Protein AF-0000000072779089 (afdb_homodimer)

Radius of gyration: 31.19 Å; Cα contacts (8 Å, |Δi|>4): 251; chains: 2; bounding box: 34×122×63 Å

Sequence (328 aa):
MSPEPLLPSALQLLLWHSALWMVQEATPLGPPSSLPQSFLLKCLEQVRKVQADGAVLQERLTGCLRQLHSGLFLYQGLLQALAGISPELAPTLDMLQLDITDFAINIWQQMEDVGMAPAVPPTQGTMPTFTSAFQRRAGGTLVASNLQSFLEVAYRALRHFTKPMSPEPLLPSALQLLLWHSALWMVQEATPLGPPSSLPQSFLLKCLEQVRKVQADGAVLQERLTGCLRQLHSGLFLYQGLLQALAGISPELAPTLDMLQLDITDFAINIWQQMEDVGMAPAVPPTQGTMPTFTSAFQRRAGGTLVASNLQSFLEVAYRALRHFTKP

InterPro domains:
  IPR009079 Four-helical cytokine-like, core [G3DSA:1.20.1250.10] (27-61)
  IPR009079 Four-helical cytokine-like, core [G3DSA:1.20.1250.10] (62-164)
  IPR009079 Four-helical cytokine-like, core [SSF47266] (35-161)
  IPR030474 Interleukin-6/GCSF/MGF [PR00433] (54-79)
  IPR030474 Interleukin-6/GCSF/MGF [PR00433] (143-159)
  IPR030474 Interleukin-6/GCSF/MGF [SM00126] (47-159)
  IPR040117 GCSF/MGF [PF16647] (61-159)
  IPR040117 GCSF/MGF [PTHR10511] (61-163)

Foldseek 3Di:
DPPPDPVVVVVVVVVVVVVVCVVPPDDDDPDPPDDPVVVVVVVVVVVVVVVVVVVVLVVLVLVLLVVLLLLLLQLLLQLVLLAPLDPVCNVVSVVVSVVSVVVSVVSQVVCVVVPNRDPDDDDHDDYDHQDDSVSSVVSVVVSVVVSVVSVVVSVVSVVVSVDD/DPPPPPVVVVVVVVVVVVVVCVVPPDDDDPDPPDPPVVVVVVVVVVVVVVVVVVVVLVVLVLVLLVVLLVLLLQLLLLLVLLAPLDPVCNVVSVVVSVVSVVVSVVSQVVCVVVPNRDPDDDDHDDYDHQDDSVSSVVSVVVSVVVSVVSVVVSVVSVVVSVDD

Nearest PDB structures (foldseek):
  1cd9-assembly1_C  TM=7.624E-01  e=8.447E-11  Homo sapiens
  1pgr-assembly2_G  TM=7.562E-01  e=9.478E-11  Homo sapiens
  2d9q-assembly1_A-2  TM=7.459E-01  e=2.672E-10  Homo sapiens
  5gw9-assembly1_A  TM=6.976E-01  e=2.383E-09  Homo sapiens
  6ls3-assembly1_G  TM=4.335E-01  e=8.501E-01  Thermotoga maritima

Solvent-accessible surface area (backbone atoms only — not comparable to full-atom values): 18470 Å² total; per-residue (Å²): 134,76,80,74,77,67,58,59,56,54,51,41,49,49,51,48,51,48,56,51,42,68,66,32,72,51,73,90,68,76,87,75,80,69,55,50,62,60,37,50,52,50,33,51,51,39,53,51,48,41,51,50,52,50,50,54,52,51,50,53,50,50,52,51,50,51,51,51,34,54,46,37,51,51,49,47,50,53,53,58,46,39,62,82,53,39,87,84,50,38,63,61,52,51,50,49,45,50,53,42,50,53,49,35,52,52,47,48,52,52,30,46,75,73,70,64,43,69,90,64,77,87,76,84,72,92,68,65,78,52,86,44,67,67,47,22,52,53,47,45,55,51,51,48,54,49,49,29,43,43,33,50,34,50,34,55,58,48,47,62,71,59,58,132,135,75,81,73,77,68,57,61,57,52,51,41,49,48,50,47,51,48,56,52,44,69,68,33,73,54,72,90,68,74,86,77,80,67,55,51,62,59,37,49,52,49,33,53,51,40,53,52,49,41,50,51,55,50,51,52,52,50,52,53,52,50,53,51,50,52,52,50,34,54,45,36,51,52,50,50,50,53,53,58,46,39,63,82,54,38,87,84,49,39,63,60,51,50,50,50,47,50,51,41,51,52,50,34,52,51,49,50,51,52,29,47,75,72,71,63,43,72,90,65,78,87,74,85,72,92,68,64,79,52,85,43,67,67,47,22,54,55,48,46,56,52,49,49,54,50,49,30,45,41,34,48,32,49,34,55,57,47,48,64,73,60,58,130

Secondary structure (DSSP, 8-state):
-----SHHHHHHHHHHHHHHHHHH-S-------S-HHHHHHHHHHHHHHHHHHHHHHHHHHHHHHHHHHHHHHHHHHHHHHTTTS-TTTHHHHHHHHHHHHHHHHHHHHHHHHTT---SSPPPP-PPPP--SHHHHHHHHHHHHHHHHHHHHHHHHHHHTTT--/-----SHHHHHHHHHHHHHHHHHT-S-------S-HHHHHHHHHHHHHHHHHHHHHHHHHHHHHHHHHHHHHHHHHHHHHHTTTS-TTTHHHHHHHHHHHHHHHHHHHHHHHHTT---SSPPPP-PPPP--SHHHHHHHHHHHHHHHHHHHHHHHHHHHTTT--

pLDDT: mean 78.39, std 15.59, range [36.66, 94.62]

Structure (mmCIF, N/CA/C/O backbone):
data_AF-0000000072779089-model_v1
#
loop_
_entity.id
_entity.type
_entity.pdbx_description
1 polymer 'Granulocyte colony-stimulating factor'
#
loop_
_atom_site.group_PDB
_atom_site.id
_atom_site.type_symbol
_atom_site.label_atom_id
_atom_site.label_alt_id
_atom_site.label_comp_id
_atom_site.label_asym_id
_atom_site.label_entity_id
_atom_site.label_seq_id
_atom_site.pdbx_PDB_ins_code
_atom_site.Cartn_x
_atom_site.Cartn_y
_atom_site.Cartn_z
_atom_site.occupancy
_atom_site.B_iso_or_equiv
_atom_site.auth_seq_id
_atom_site.auth_comp_id
_atom_site.auth_asym_id
_atom_site.auth_atom_id
_atom_site.pdbx_PDB_model_num
ATOM 1 N N . MET A 1 1 ? 2.059 63.156 16.078 1 36.66 1 MET A N 1
ATOM 2 C CA . MET A 1 1 ? 1.969 61.75 16.422 1 36.66 1 MET A CA 1
ATOM 3 C C . MET A 1 1 ? 1.106 61 15.422 1 36.66 1 MET A C 1
ATOM 5 O O . MET A 1 1 ? -0.119 61.125 15.43 1 36.66 1 MET A O 1
ATOM 9 N N . SER A 1 2 ? 1.481 60.906 14.188 1 40.81 2 SER A N 1
ATOM 10 C CA . SER A 1 2 ? 0.8 60.438 12.984 1 40.81 2 SER A CA 1
ATOM 11 C C . SER A 1 2 ? 0.425 58.969 13.109 1 40.81 2 SER A C 1
ATOM 13 O O . SER A 1 2 ? 1.233 58.156 13.555 1 40.81 2 SER A O 1
ATOM 15 N N . PRO A 1 3 ? -0.904 58.688 13.297 1 47 3 PRO A N 1
ATOM 16 C CA . PRO A 1 3 ? -1.399 57.312 13.523 1 47 3 PRO A CA 1
ATOM 17 C C . PRO A 1 3 ? -0.834 56.312 12.523 1 47 3 PRO A C 1
ATOM 19 O O . PRO A 1 3 ? -0.854 56.562 11.312 1 47 3 PRO A O 1
ATOM 22 N N . GLU A 1 4 ? 0.329 55.719 12.727 1 48.94 4 GLU A N 1
ATOM 23 C CA . GLU A 1 4 ? 0.889 54.656 11.898 1 48.94 4 GLU A CA 1
ATOM 24 C C . GLU A 1 4 ? -0.197 53.688 11.43 1 48.94 4 GLU A C 1
ATOM 26 O O . GLU A 1 4 ? -0.985 53.188 12.242 1 48.94 4 GLU A O 1
ATOM 31 N N . PRO A 1 5 ? -0.723 53.656 10.289 1 48.22 5 PRO A N 1
ATOM 32 C CA . PRO A 1 5 ? -1.891 52.969 9.719 1 48.22 5 PRO A CA 1
ATOM 33 C C . PRO A 1 5 ? -1.967 51.5 10.125 1 48.22 5 PRO A C 1
ATOM 35 O O . PRO A 1 5 ? -0.978 50.781 10.008 1 48.22 5 PRO A O 1
ATOM 38 N N . LEU A 1 6 ? -2.721 51 11.219 1 49.34 6 LEU A N 1
ATOM 39 C CA . LEU A 1 6 ? -3.312 49.75 11.711 1 49.34 6 LEU A CA 1
ATOM 40 C C . LEU A 1 6 ? -3.699 48.844 10.547 1 49.34 6 LEU A C 1
ATOM 42 O O . LEU A 1 6 ? -4.062 47.688 10.758 1 49.34 6 LEU A O 1
ATOM 46 N N . LEU A 1 7 ? -3.781 49.312 9.32 1 50.47 7 LEU A N 1
ATOM 47 C CA . LEU A 1 7 ? -4.312 48.562 8.172 1 50.47 7 LEU A CA 1
ATOM 48 C C . LEU A 1 7 ? -3.402 47.406 7.812 1 50.47 7 LEU A C 1
ATOM 50 O O . LEU A 1 7 ? -3.881 46.344 7.43 1 50.47 7 LEU A O 1
ATOM 54 N N . PRO A 1 8 ? -2.145 47.562 7.93 1 59.5 8 PRO A N 1
ATOM 55 C CA . PRO A 1 8 ? -1.288 46.5 7.414 1 59.5 8 PRO A CA 1
ATOM 56 C C . PRO A 1 8 ? -1.348 45.25 8.273 1 59.5 8 PRO A C 1
ATOM 58 O O . PRO A 1 8 ? -1.258 44.125 7.746 1 59.5 8 PRO A O 1
ATOM 61 N N . SER A 1 9 ? -1.554 45.562 9.594 1 60.31 9 SER A N 1
ATOM 62 C CA . SER A 1 9 ? -1.612 44.406 10.5 1 60.31 9 SER A CA 1
ATOM 63 C C . SER A 1 9 ? -2.891 43.625 10.281 1 60.31 9 SER A C 1
ATOM 65 O O . SER A 1 9 ? -2.863 42.375 10.305 1 60.31 9 SER A O 1
ATOM 67 N N . ALA A 1 10 ? -3.928 44.406 10.109 1 61.16 10 ALA A N 1
ATOM 68 C CA . ALA A 1 10 ? -5.207 43.75 9.906 1 61.16 10 ALA A CA 1
ATOM 69 C C . ALA A 1 10 ? -5.211 42.938 8.609 1 61.16 10 ALA A C 1
ATOM 71 O O . ALA A 1 10 ? -5.719 41.812 8.555 1 61.16 10 ALA A O 1
ATOM 72 N N . LEU A 1 11 ? -4.648 43.531 7.57 1 60.56 11 LEU A N 1
ATOM 73 C CA . LEU A 1 11 ? -4.582 42.875 6.277 1 60.56 11 LEU A CA 1
ATOM 74 C C . LEU A 1 11 ? -3.727 41.594 6.355 1 60.56 11 LEU A C 1
ATOM 76 O O . LEU A 1 11 ? -4.07 40.594 5.766 1 60.56 11 LEU A O 1
ATOM 80 N N . GLN A 1 12 ? -2.643 41.781 7.012 1 59.78 12 GLN A N 1
ATOM 81 C CA . GLN A 1 12 ? -1.775 40.625 7.199 1 59.78 12 GLN A CA 1
ATOM 82 C C . GLN A 1 12 ? -2.502 39.5 7.941 1 59.78 12 GLN A C 1
ATOM 84 O O . GLN A 1 12 ? -2.387 38.344 7.574 1 59.78 12 GLN A O 1
ATOM 89 N N . LEU A 1 13 ? -3.229 39.969 8.945 1 61.88 13 LEU A N 1
ATOM 90 C CA . LEU A 1 13 ? -4.016 39 9.695 1 61.88 13 LEU A CA 1
ATOM 91 C C . LEU A 1 13 ? -5.059 38.344 8.805 1 61.88 13 LEU A C 1
ATOM 93 O O . LEU A 1 13 ? -5.305 37.125 8.906 1 61.88 13 LEU A O 1
ATOM 97 N N . LEU A 1 14 ? -5.621 39.156 7.965 1 61.16 14 LEU A N 1
ATOM 98 C CA . LEU A 1 14 ? -6.617 38.625 7.035 1 61.16 14 LEU A CA 1
ATOM 99 C C . LEU A 1 14 ? -5.988 37.625 6.074 1 61.16 14 LEU A C 1
ATOM 101 O O . LEU A 1 14 ? -6.578 36.594 5.789 1 61.16 14 LEU A O 1
ATOM 105 N N . LEU A 1 15 ? -4.883 37.938 5.605 1 60.84 15 LEU A N 1
ATOM 106 C CA . LEU A 1 15 ? -4.195 37.031 4.68 1 60.84 15 LEU A CA 1
ATOM 107 C C . LEU A 1 15 ? -3.822 35.719 5.363 1 60.84 15 LEU A C 1
ATOM 109 O O . LEU A 1 15 ? -3.926 34.656 4.762 1 60.84 15 LEU A O 1
ATOM 113 N N . TRP A 1 16 ? -3.486 35.906 6.547 1 61.28 16 TRP A N 1
ATOM 114 C CA . TRP A 1 16 ? -3.141 34.75 7.324 1 61.28 16 TRP A CA 1
ATOM 115 C C . TRP A 1 16 ? -4.371 33.875 7.586 1 61.28 16 TRP A C 1
ATOM 117 O O . TRP A 1 16 ? -4.312 32.656 7.484 1 61.28 16 TRP A O 1
ATOM 127 N N . HIS A 1 17 ? -5.426 34.562 7.883 1 60.59 17 HIS A N 1
ATOM 128 C CA . HIS A 1 17 ? -6.672 33.812 8.031 1 60.59 17 HIS A CA 1
ATOM 129 C C . HIS A 1 17 ? -7.016 33.031 6.758 1 60.59 17 HIS A C 1
ATOM 131 O O . HIS A 1 17 ? -7.469 31.891 6.82 1 60.59 17 HIS A O 1
ATOM 137 N N . SER A 1 18 ? -6.797 33.594 5.734 1 59.38 18 SER A N 1
ATOM 138 C CA . SER A 1 18 ? -7.062 32.969 4.453 1 59.38 18 SER A CA 1
ATOM 139 C C . SER A 1 18 ? -6.137 31.766 4.234 1 59.38 18 SER A C 1
ATOM 141 O O . SER A 1 18 ? -6.559 30.734 3.715 1 59.38 18 SER A O 1
ATOM 143 N N . ALA A 1 19 ? -4.906 32.062 4.438 1 59.81 19 ALA A N 1
ATOM 144 C CA . ALA A 1 19 ? -3.957 30.953 4.309 1 59.81 19 ALA A CA 1
ATOM 145 C C . ALA A 1 19 ? -4.348 29.781 5.211 1 59.81 19 ALA A C 1
ATOM 147 O O . ALA A 1 19 ? -4.277 28.625 4.797 1 59.81 19 ALA A O 1
ATOM 148 N N . LEU A 1 20 ? -4.836 30.094 6.406 1 61.69 20 LEU A N 1
ATOM 149 C CA . LEU A 1 20 ? -5.32 29.094 7.348 1 61.69 20 LEU A CA 1
ATOM 150 C C . LEU A 1 20 ? -6.559 28.375 6.801 1 61.69 20 LEU A C 1
ATOM 152 O O . LEU A 1 20 ? -6.746 27.188 7.027 1 61.69 20 LEU A O 1
ATOM 156 N N . TRP A 1 21 ? -7.359 29.172 6.102 1 57.78 21 TRP A N 1
ATOM 157 C CA . TRP A 1 21 ? -8.539 28.578 5.488 1 57.78 21 TRP A CA 1
ATOM 158 C C . TRP A 1 21 ? -8.156 27.578 4.402 1 57.78 21 TRP A C 1
ATOM 160 O O . TRP A 1 21 ? -8.805 26.547 4.242 1 57.78 21 TRP A O 1
ATOM 170 N N . MET A 1 22 ? -7.211 27.953 3.674 1 50.91 22 MET A N 1
ATOM 171 C CA . MET A 1 22 ? -6.809 27.047 2.598 1 50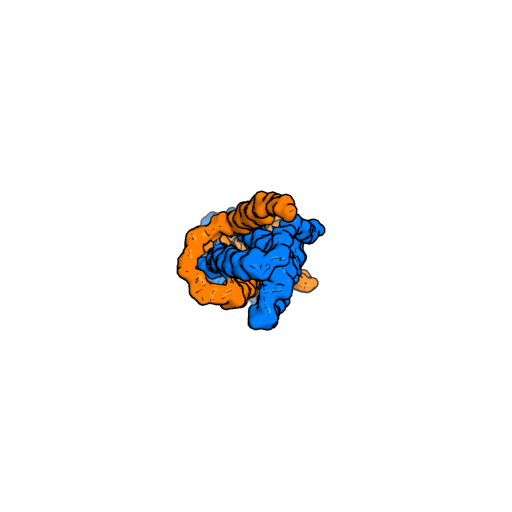.91 22 MET A CA 1
ATOM 172 C C . MET A 1 22 ? -6.379 25.688 3.152 1 50.91 22 MET A C 1
ATOM 174 O O . MET A 1 22 ? -6.609 24.656 2.525 1 50.91 22 MET A O 1
ATOM 178 N N . VAL A 1 23 ? -5.773 25.734 4.234 1 53.91 23 VAL A N 1
ATOM 179 C CA . VAL A 1 23 ? -5.363 24.469 4.828 1 53.91 23 VAL A CA 1
ATOM 180 C C . VAL A 1 23 ? -6.57 23.781 5.457 1 53.91 23 VAL A C 1
ATOM 182 O O . VAL A 1 23 ? -6.664 22.547 5.449 1 53.91 23 VAL A O 1
ATOM 185 N N . GLN A 1 24 ? -7.535 24.578 5.949 1 48.69 24 GLN A N 1
ATOM 186 C CA . GLN A 1 24 ? -8.672 24.047 6.703 1 48.69 24 GLN A CA 1
ATOM 187 C C . GLN A 1 24 ? -9.75 23.516 5.773 1 48.69 24 GLN A C 1
ATOM 189 O O . GLN A 1 24 ? -10.859 23.203 6.215 1 48.69 24 GLN A O 1
ATOM 194 N N . GLU A 1 25 ? -9.703 23.594 4.535 1 43.94 25 GLU A N 1
ATOM 195 C CA . GLU A 1 25 ? -10.953 23.156 3.93 1 43.94 25 GLU A CA 1
ATOM 196 C C . GLU A 1 25 ? -11.477 21.891 4.598 1 43.94 25 GLU A C 1
ATOM 198 O O . GLU A 1 25 ? -12.336 21.188 4.043 1 43.94 25 GLU A O 1
ATOM 203 N N . ALA A 1 26 ? -10.812 21.297 5.473 1 43.5 26 ALA A N 1
ATOM 204 C CA . ALA A 1 26 ? -11.492 20.109 6 1 43.5 26 ALA A CA 1
ATOM 205 C C . ALA A 1 26 ? -12.727 20.516 6.809 1 43.5 26 ALA A C 1
ATOM 207 O O . ALA A 1 26 ? -12.844 21.656 7.25 1 43.5 26 ALA A O 1
ATOM 208 N N . THR A 1 27 ? -13.891 19.594 6.98 1 42.06 27 THR A N 1
ATOM 209 C CA . THR A 1 27 ? -15.227 19.688 7.559 1 42.06 27 THR A CA 1
ATOM 210 C C . THR A 1 27 ? -15.18 20.359 8.922 1 42.06 27 THR A C 1
ATOM 212 O O . THR A 1 27 ? -14.164 20.328 9.609 1 42.06 27 THR A O 1
ATOM 215 N N . PRO A 1 28 ? -16.375 21.031 9.336 1 38.59 28 PRO A N 1
ATOM 216 C CA . PRO A 1 28 ? -16.672 21.875 10.5 1 38.59 28 PRO A CA 1
ATOM 217 C C . PRO A 1 28 ? -16.344 21.188 11.82 1 38.59 28 PRO A C 1
ATOM 219 O O . PRO A 1 28 ? -16.734 20.047 12.039 1 38.59 28 PRO A O 1
ATOM 222 N N . LEU A 1 29 ? -15.273 21.422 12.43 1 39.22 29 LEU A N 1
ATOM 223 C CA . LEU A 1 29 ? -14.68 20.938 13.672 1 39.22 29 LEU A CA 1
ATOM 224 C C . LEU A 1 29 ? -15.547 21.312 14.867 1 39.22 29 LEU A C 1
ATOM 226 O O . LEU A 1 29 ? -16.203 22.359 14.859 1 39.22 29 LEU A O 1
ATOM 230 N N . GLY A 1 30 ? -16.172 20.391 15.68 1 38.16 30 GLY A N 1
ATOM 231 C CA . GLY A 1 30 ? -16.844 20.531 16.953 1 38.16 30 GLY A CA 1
ATOM 232 C C . GLY A 1 30 ? -16.062 21.375 17.953 1 38.16 30 GLY A C 1
ATOM 233 O O . GLY A 1 30 ? -14.961 21.844 17.656 1 38.16 30 GLY A O 1
ATOM 234 N N . PRO A 1 31 ? -16.562 21.531 19.266 1 42.66 31 PRO A N 1
ATOM 235 C CA . PRO A 1 31 ? -16.094 22.438 20.312 1 42.66 31 PRO A CA 1
ATOM 236 C C . PRO A 1 31 ? -14.609 22.281 20.625 1 42.66 31 PRO A C 1
ATOM 238 O O . PRO A 1 31 ? -14.055 21.203 20.438 1 42.66 31 PRO A O 1
ATOM 241 N N . PRO A 1 32 ? -13.758 23.375 20.734 1 43.38 32 PRO A N 1
ATOM 242 C CA . PRO A 1 32 ? -12.328 23.625 20.906 1 43.38 32 PRO A CA 1
ATOM 243 C C . PRO A 1 32 ? -11.766 23.016 22.172 1 43.38 32 PRO A C 1
ATOM 245 O O . PRO A 1 32 ? -10.68 23.391 22.625 1 43.38 32 PRO A O 1
ATOM 248 N N . SER A 1 33 ? -12.469 22.312 23.062 1 43.41 33 SER A N 1
ATOM 249 C CA . SER A 1 33 ? -11.844 22.203 24.375 1 43.41 33 SER A CA 1
ATOM 250 C C . SER A 1 33 ? -10.484 21.531 24.281 1 43.41 33 SER A C 1
ATOM 252 O O . SER A 1 33 ? -9.766 21.422 25.281 1 43.41 33 SER A O 1
ATOM 254 N N . SER A 1 34 ? -10.172 20.594 23.438 1 58.62 34 SER A N 1
ATOM 255 C CA . SER A 1 34 ? -8.906 19.891 23.641 1 58.62 34 SER A CA 1
ATOM 256 C C . SER A 1 34 ? -7.738 20.641 23.031 1 58.62 34 SER A C 1
ATOM 258 O O . SER A 1 34 ? -7.918 21.422 22.094 1 58.62 34 SER A O 1
ATOM 260 N N . LEU A 1 35 ? -6.605 20.828 23.828 1 69 35 LEU A N 1
ATOM 261 C CA . LEU A 1 35 ? -5.359 21.516 23.5 1 69 35 LEU A CA 1
ATOM 262 C C . LEU A 1 35 ? -4.762 20.953 22.219 1 69 35 LEU A C 1
ATOM 264 O O . LEU A 1 35 ? -4.941 19.766 21.906 1 69 35 LEU A O 1
ATOM 268 N N . PRO A 1 36 ? -4.336 21.875 21.359 1 83.31 36 PRO A N 1
ATOM 269 C CA . PRO A 1 36 ? -3.684 21.453 20.109 1 83.31 36 PRO A CA 1
ATOM 270 C C . PRO A 1 36 ? -2.727 20.281 20.312 1 83.31 36 PRO A C 1
ATOM 272 O O . PRO A 1 36 ? -2.578 19.438 19.422 1 83.31 36 PRO A O 1
ATOM 275 N N . GLN A 1 37 ? -2.295 20.109 21.562 1 82.88 37 GLN A N 1
ATOM 276 C CA . GLN A 1 37 ? -1.332 19.047 21.828 1 82.88 37 GLN A CA 1
ATOM 277 C C . GLN A 1 37 ? -1.989 17.672 21.734 1 82.88 37 GLN A C 1
ATOM 279 O O . GLN A 1 37 ? -1.391 16.719 21.219 1 82.88 37 GLN A O 1
ATOM 284 N N . SER A 1 38 ? -3.18 17.547 22.266 1 84.56 38 SER A N 1
ATOM 285 C CA . SER A 1 38 ? -3.873 16.266 22.234 1 84.56 38 SER A CA 1
ATOM 286 C C . SER A 1 38 ? -4.133 15.805 20.812 1 84.56 38 SER A C 1
ATOM 288 O O . SER A 1 38 ? -3.926 14.633 20.484 1 84.56 38 SER A O 1
ATOM 290 N N . PHE A 1 39 ? -4.523 16.719 19.984 1 87.56 39 PHE A N 1
ATOM 291 C CA . PHE A 1 39 ? -4.832 16.328 18.625 1 87.56 39 PHE A CA 1
ATOM 292 C C . PHE A 1 39 ? -3.557 16.062 17.828 1 87.56 39 PHE A C 1
ATOM 294 O O . PHE A 1 39 ? -3.547 15.227 16.922 1 87.56 39 PHE A O 1
ATOM 301 N N . LEU A 1 40 ? -2.492 16.75 18.156 1 90.5 40 LEU A N 1
ATOM 302 C CA . LEU A 1 40 ? -1.201 16.453 17.562 1 90.5 40 LEU A CA 1
ATOM 303 C C . LEU A 1 40 ? -0.811 15 17.797 1 90.5 40 LEU A C 1
ATOM 305 O O . LEU A 1 40 ? -0.416 14.297 16.875 1 90.5 40 LEU A O 1
ATOM 309 N N . LEU A 1 41 ? -0.976 14.539 18.984 1 89.56 41 LEU A N 1
ATOM 310 C CA . LEU A 1 41 ? -0.648 13.164 19.344 1 89.56 41 LEU A CA 1
ATOM 311 C C . LEU A 1 41 ? -1.566 12.18 18.641 1 89.56 41 LEU A C 1
ATOM 313 O O . LEU A 1 41 ? -1.118 11.117 18.203 1 89.56 41 LEU A O 1
ATOM 317 N N . LYS A 1 42 ? -2.809 12.523 18.547 1 91.75 42 LYS A N 1
ATOM 318 C CA . LYS A 1 42 ? -3.768 11.672 17.859 1 91.75 42 LYS A CA 1
ATOM 319 C C . LYS A 1 42 ? -3.398 11.523 16.375 1 91.75 42 LYS A C 1
ATOM 321 O O . LYS A 1 42 ? -3.494 10.43 15.82 1 91.75 42 LYS A O 1
ATOM 326 N N . CYS A 1 43 ? -2.996 12.602 15.766 1 92.19 43 CYS A N 1
ATOM 327 C CA . CYS A 1 43 ? -2.576 12.555 14.367 1 92.19 43 CYS A CA 1
ATOM 328 C C . CYS A 1 43 ? -1.342 11.68 14.203 1 92.19 43 CYS A C 1
ATOM 330 O O . CYS A 1 43 ? -1.282 10.852 13.289 1 92.19 43 CYS A O 1
ATOM 332 N N . LEU A 1 44 ? -0.424 11.836 15.117 1 91.06 44 LEU A N 1
ATOM 333 C CA . LEU A 1 44 ? 0.792 11.031 15.07 1 91.06 44 LEU A CA 1
ATOM 334 C C . LEU A 1 44 ? 0.469 9.547 15.203 1 91.06 44 LEU A C 1
ATOM 336 O O . LEU A 1 44 ? 0.987 8.727 14.438 1 91.06 44 LEU A O 1
ATOM 340 N N . GLU A 1 45 ? -0.333 9.266 16.109 1 93 45 GLU A N 1
ATOM 341 C CA . GLU A 1 45 ? -0.731 7.879 16.312 1 93 45 GLU A CA 1
ATOM 342 C C . GLU A 1 45 ? -1.45 7.316 15.094 1 93 45 GLU A C 1
ATOM 344 O O . GLU A 1 45 ? -1.221 6.172 14.703 1 93 45 GLU A O 1
ATOM 349 N N . GLN A 1 46 ? -2.277 8.156 14.539 1 93 46 GLN A N 1
ATOM 350 C CA . GLN A 1 46 ? -3.033 7.699 13.375 1 93 46 GLN A CA 1
ATOM 351 C C . GLN A 1 46 ? -2.111 7.445 12.18 1 93 46 GLN A C 1
ATOM 353 O O . GLN A 1 46 ? -2.312 6.488 11.43 1 93 46 GLN A O 1
ATOM 358 N N . VAL A 1 47 ? -1.137 8.297 11.977 1 92.5 47 VAL A N 1
ATOM 359 C CA . VAL A 1 47 ? -0.163 8.094 10.906 1 92.5 47 VAL A CA 1
ATOM 360 C C . VAL A 1 47 ? 0.561 6.766 11.117 1 92.5 47 VAL A C 1
ATOM 362 O O . VAL A 1 47 ? 0.73 5.988 10.172 1 92.5 47 VAL A O 1
ATOM 365 N N . ARG A 1 48 ? 0.924 6.484 12.336 1 92.06 48 ARG A N 1
ATOM 366 C CA . ARG A 1 48 ? 1.62 5.242 12.656 1 92.06 48 ARG A CA 1
ATOM 367 C C . ARG A 1 48 ? 0.734 4.031 12.375 1 92.06 48 ARG A C 1
ATOM 369 O O . ARG A 1 48 ? 1.208 3.006 11.883 1 92.06 48 ARG A O 1
ATOM 376 N N . LYS A 1 49 ? -0.516 4.188 12.727 1 93.81 49 LYS A N 1
ATOM 377 C CA . LYS A 1 49 ? -1.462 3.102 12.492 1 93.81 49 LYS A CA 1
ATOM 378 C C . LYS A 1 49 ? -1.636 2.838 11 1 93.81 49 LYS A C 1
ATOM 380 O O . LYS A 1 49 ? -1.653 1.683 10.562 1 93.81 49 LYS A O 1
ATOM 385 N N . VAL A 1 50 ? -1.769 3.859 10.219 1 92.31 50 VAL A N 1
ATOM 386 C CA . VAL A 1 50 ? -1.9 3.725 8.773 1 92.31 50 VAL A CA 1
ATOM 387 C C . VAL A 1 50 ? -0.681 3 8.211 1 92.31 50 VAL A C 1
ATOM 389 O O . VAL A 1 50 ? -0.816 2.086 7.391 1 92.31 50 VAL A O 1
ATOM 392 N N . GLN A 1 51 ? 0.475 3.418 8.688 1 89.94 51 GLN A N 1
ATOM 393 C CA . GLN A 1 51 ? 1.717 2.801 8.234 1 89.94 51 GLN A CA 1
ATOM 394 C C . GLN A 1 51 ? 1.778 1.33 8.633 1 89.94 51 GLN A C 1
ATOM 396 O O . GLN A 1 51 ? 2.166 0.479 7.828 1 89.94 51 GLN A O 1
ATOM 401 N N . ALA A 1 52 ? 1.38 1.055 9.828 1 92.06 52 ALA A N 1
ATOM 402 C CA . ALA A 1 52 ? 1.413 -0.32 10.32 1 92.06 52 ALA A CA 1
ATOM 403 C C . ALA A 1 52 ? 0.437 -1.202 9.547 1 92.06 52 ALA A C 1
ATOM 405 O O . ALA A 1 52 ? 0.779 -2.318 9.148 1 92.06 52 ALA A O 1
ATOM 406 N N . ASP A 1 53 ? -0.755 -0.682 9.32 1 91.06 53 ASP A N 1
ATOM 407 C CA . ASP A 1 53 ? -1.753 -1.415 8.547 1 91.06 53 ASP A CA 1
ATOM 408 C C . ASP A 1 53 ? -1.264 -1.675 7.121 1 91.06 53 ASP A C 1
ATOM 410 O O . ASP A 1 53 ? -1.461 -2.766 6.582 1 91.06 53 ASP A O 1
ATOM 414 N N . GLY A 1 54 ? -0.632 -0.699 6.543 1 89.38 54 GLY A N 1
ATOM 415 C CA . GLY A 1 54 ? -0.068 -0.861 5.215 1 89.38 54 GLY A CA 1
ATOM 416 C C . GLY A 1 54 ? 1.025 -1.91 5.152 1 89.38 54 GLY A C 1
ATOM 417 O O . GLY A 1 54 ? 1.075 -2.709 4.215 1 89.38 54 GLY A O 1
ATOM 418 N N . ALA A 1 55 ? 1.84 -1.874 6.16 1 89.5 55 ALA A N 1
ATOM 419 C CA . ALA A 1 55 ? 2.934 -2.84 6.215 1 89.5 55 ALA A CA 1
ATOM 420 C C . ALA A 1 55 ? 2.4 -4.262 6.352 1 89.5 55 ALA A C 1
ATOM 422 O O . ALA A 1 55 ? 2.912 -5.188 5.719 1 89.5 55 ALA A O 1
ATOM 423 N N . VAL A 1 56 ? 1.368 -4.441 7.18 1 90.94 56 VAL A N 1
ATOM 424 C CA . VAL A 1 56 ? 0.761 -5.754 7.375 1 90.94 56 VAL A CA 1
ATOM 425 C C . VAL A 1 56 ? 0.148 -6.242 6.066 1 90.94 56 VAL A C 1
ATOM 427 O O . VAL A 1 56 ? 0.343 -7.395 5.672 1 90.94 56 VAL A O 1
ATOM 430 N N . LEU A 1 57 ? -0.566 -5.371 5.355 1 89.69 57 LEU A N 1
ATOM 431 C CA . LEU A 1 57 ? -1.187 -5.73 4.086 1 89.69 57 LEU A CA 1
ATOM 432 C C . LEU A 1 57 ? -0.13 -6.105 3.051 1 89.69 57 LEU A C 1
ATOM 434 O O . LEU A 1 57 ? -0.292 -7.082 2.316 1 89.69 57 LEU A O 1
ATOM 438 N N . GLN A 1 58 ? 0.93 -5.371 3.016 1 89.81 58 GLN A N 1
ATOM 439 C CA . GLN A 1 58 ? 2.01 -5.641 2.072 1 89.81 58 GLN A CA 1
ATOM 440 C C . GLN A 1 58 ? 2.67 -6.984 2.365 1 89.81 58 GLN A C 1
ATOM 442 O O . GLN A 1 58 ? 3.012 -7.73 1.442 1 89.81 58 GLN A O 1
ATOM 447 N N . GLU A 1 59 ? 2.848 -7.285 3.607 1 89.94 59 GLU A N 1
ATOM 448 C CA . GLU A 1 59 ? 3.428 -8.57 3.994 1 89.94 59 GLU A CA 1
ATOM 449 C C . GLU A 1 59 ? 2.531 -9.727 3.574 1 89.94 59 GLU A C 1
ATOM 451 O O . GLU A 1 59 ? 3.016 -10.742 3.059 1 89.94 59 GLU A O 1
ATOM 456 N N . ARG A 1 60 ? 1.256 -9.578 3.746 1 90.5 60 ARG A N 1
ATOM 457 C CA . ARG A 1 60 ? 0.302 -10.617 3.359 1 90.5 60 ARG A CA 1
ATOM 458 C C . ARG A 1 60 ? 0.282 -10.805 1.846 1 90.5 60 ARG A C 1
ATOM 460 O O . ARG A 1 60 ? 0.244 -11.93 1.355 1 90.5 60 ARG A O 1
ATOM 467 N N . LEU A 1 61 ? 0.281 -9.727 1.141 1 91.19 61 LEU A N 1
ATOM 468 C CA . LEU A 1 61 ? 0.297 -9.805 -0.316 1 91.19 61 LEU A CA 1
ATOM 469 C C . LEU A 1 61 ? 1.568 -10.484 -0.812 1 91.19 61 LEU A C 1
ATOM 471 O O . LEU A 1 61 ? 1.514 -11.352 -1.688 1 91.19 61 LEU A O 1
ATOM 475 N N . THR A 1 62 ? 2.715 -10.07 -0.213 1 89.69 62 THR A N 1
ATOM 476 C CA . THR A 1 62 ? 3.994 -10.641 -0.62 1 89.69 62 THR A CA 1
ATOM 477 C C . THR A 1 62 ? 4.031 -12.141 -0.329 1 89.69 62 THR A C 1
ATOM 479 O O . THR A 1 62 ? 4.574 -12.914 -1.116 1 89.69 62 THR A O 1
ATOM 482 N N . GLY A 1 63 ? 3.488 -12.5 0.803 1 88.88 63 GLY A N 1
ATOM 483 C CA . GLY A 1 63 ? 3.367 -13.914 1.096 1 88.88 63 GLY A CA 1
ATOM 484 C C . GLY A 1 63 ? 2.553 -14.672 0.062 1 88.88 63 GLY A C 1
ATOM 485 O O . GLY A 1 63 ? 2.945 -15.75 -0.376 1 88.88 63 GLY A O 1
ATOM 486 N N . CYS A 1 64 ? 1.461 -14.133 -0.364 1 89.94 64 CYS A N 1
ATOM 487 C CA . CYS A 1 64 ? 0.608 -14.727 -1.389 1 89.94 64 CYS A CA 1
ATOM 488 C C . CYS A 1 64 ? 1.341 -14.82 -2.723 1 89.94 64 CYS A C 1
ATOM 490 O O . CYS A 1 64 ? 1.309 -15.859 -3.383 1 89.94 64 CYS A O 1
ATOM 492 N N . LEU A 1 65 ? 2.102 -13.781 -3.102 1 91.81 65 LEU A N 1
ATOM 493 C CA . LEU A 1 65 ? 2.83 -13.742 -4.363 1 91.81 65 LEU A CA 1
ATOM 494 C C . LEU A 1 65 ? 3.969 -14.758 -4.359 1 91.81 65 LEU A C 1
ATOM 496 O O . LEU A 1 65 ? 4.258 -15.383 -5.387 1 91.81 65 LEU A O 1
ATOM 500 N N . ARG A 1 66 ? 4.555 -14.898 -3.201 1 89.69 66 ARG A N 1
ATOM 501 C CA . ARG A 1 66 ? 5.625 -15.891 -3.074 1 89.69 66 ARG A CA 1
ATOM 502 C C . ARG A 1 66 ? 5.094 -17.297 -3.295 1 89.69 66 ARG A C 1
ATOM 504 O O . ARG A 1 66 ? 5.707 -18.094 -4.004 1 89.69 66 ARG A O 1
ATOM 511 N N . GLN A 1 67 ? 3.898 -17.547 -2.758 1 89.38 67 GLN A N 1
ATOM 512 C CA . GLN A 1 67 ? 3.27 -18.859 -2.943 1 89.38 67 GLN A CA 1
ATOM 513 C C . GLN A 1 67 ? 2.855 -19.062 -4.398 1 89.38 67 GLN A C 1
ATOM 515 O O . GLN A 1 67 ? 3.029 -20.156 -4.949 1 89.38 67 GLN A O 1
ATOM 520 N N . LEU A 1 68 ? 2.361 -18.078 -4.977 1 91.5 68 LEU A N 1
ATOM 521 C CA . LEU A 1 68 ? 1.973 -18.141 -6.379 1 91.5 68 LEU A CA 1
ATOM 522 C C . LEU A 1 68 ? 3.186 -18.406 -7.266 1 91.5 68 LEU A C 1
ATOM 524 O O . LEU A 1 68 ? 3.145 -19.266 -8.141 1 91.5 68 LEU A O 1
ATOM 528 N N . HIS A 1 69 ? 4.219 -17.703 -6.98 1 91.81 69 HIS A N 1
ATOM 529 C CA . HIS A 1 69 ? 5.441 -17.859 -7.758 1 91.81 69 HIS A CA 1
ATOM 530 C C . HIS A 1 69 ? 6 -19.281 -7.629 1 91.81 69 HIS A C 1
ATOM 532 O O . HIS A 1 69 ? 6.367 -19.891 -8.625 1 91.81 69 HIS A O 1
ATOM 538 N N . SER A 1 70 ? 6.074 -19.75 -6.445 1 89.06 70 SER A N 1
ATOM 539 C CA . SER A 1 70 ? 6.582 -21.094 -6.203 1 89.06 70 SER A CA 1
ATOM 540 C C . SER A 1 70 ? 5.742 -22.141 -6.93 1 89.06 70 SER A C 1
ATOM 542 O O . SER A 1 70 ? 6.281 -23.094 -7.496 1 89.06 70 SER A O 1
ATOM 544 N N . GLY A 1 71 ? 4.391 -21.922 -6.84 1 91.31 71 GLY A N 1
ATOM 545 C CA . GLY A 1 71 ? 3.504 -22.828 -7.559 1 91.31 71 GLY A CA 1
ATOM 546 C C . GLY A 1 71 ? 3.707 -22.781 -9.062 1 91.31 71 GLY A C 1
ATOM 547 O O . GLY A 1 71 ? 3.785 -23.828 -9.711 1 91.31 71 GLY A O 1
ATOM 548 N N . LEU A 1 72 ? 3.814 -21.609 -9.633 1 92.44 72 LEU A N 1
ATOM 549 C CA . LEU A 1 72 ? 4.043 -21.469 -11.062 1 92.44 72 LEU A CA 1
ATOM 550 C C . LEU A 1 72 ? 5.359 -22.125 -11.469 1 92.44 72 LEU A C 1
ATOM 552 O O . LEU A 1 72 ? 5.438 -22.781 -12.508 1 92.44 72 LEU A O 1
ATOM 556 N N . PHE A 1 73 ? 6.371 -21.984 -10.633 1 90.06 73 PHE A N 1
ATOM 557 C CA . PHE A 1 73 ? 7.68 -22.578 -10.891 1 90.06 73 PHE A CA 1
ATOM 558 C C . PHE A 1 73 ? 7.586 -24.109 -10.898 1 90.06 73 PHE A C 1
ATOM 560 O O . PHE A 1 73 ? 8.164 -24.75 -11.773 1 90.06 73 PHE A O 1
ATOM 567 N N . LEU A 1 74 ? 6.883 -24.641 -9.984 1 89.31 74 LEU A N 1
ATOM 568 C CA . LEU A 1 74 ? 6.664 -26.078 -9.93 1 89.31 74 LEU A CA 1
ATOM 569 C C . LEU A 1 74 ? 5.977 -26.562 -11.203 1 89.31 74 LEU A C 1
ATOM 571 O O . LEU A 1 74 ? 6.426 -27.531 -11.828 1 89.31 74 LEU A O 1
ATOM 575 N N . TYR A 1 75 ? 4.957 -25.875 -11.602 1 91.19 75 TYR A N 1
ATOM 576 C CA . TYR A 1 75 ? 4.176 -26.344 -12.742 1 91.19 75 TYR A CA 1
ATOM 577 C C . TYR A 1 75 ? 4.926 -26.094 -14.047 1 91.19 75 TYR A C 1
ATOM 579 O O . TYR A 1 75 ? 4.727 -26.812 -15.031 1 91.19 75 TYR A O 1
ATOM 587 N N . GLN A 1 76 ? 5.797 -25.109 -14.023 1 90.31 76 GLN A N 1
ATOM 588 C CA . GLN A 1 76 ? 6.695 -24.938 -15.164 1 90.31 76 GLN A CA 1
ATOM 589 C C . GLN A 1 76 ? 7.531 -26.203 -15.391 1 90.31 76 GLN A C 1
ATOM 591 O O . GLN A 1 76 ? 7.648 -26.688 -16.516 1 90.31 76 GLN A O 1
ATOM 596 N N . GLY A 1 77 ? 8.039 -26.75 -14.32 1 88.31 77 GLY A N 1
ATOM 597 C CA . GLY A 1 77 ? 8.812 -27.984 -14.398 1 88.31 77 GLY A CA 1
ATOM 598 C C . GLY A 1 77 ? 7.984 -29.172 -14.812 1 88.31 77 GLY A C 1
ATOM 599 O O . GLY A 1 77 ? 8.422 -29.984 -15.633 1 88.31 77 GLY A O 1
ATOM 600 N N . LEU A 1 78 ? 6.824 -29.234 -14.25 1 88.31 78 LEU A N 1
ATOM 601 C CA . LEU A 1 78 ? 5.949 -30.359 -14.562 1 88.31 78 LEU A CA 1
ATOM 602 C C . LEU A 1 78 ? 5.539 -30.344 -16.031 1 88.31 78 LEU A C 1
ATOM 604 O O . LEU A 1 78 ? 5.516 -31.391 -16.688 1 88.31 78 LEU A O 1
ATOM 608 N N . LEU A 1 79 ? 5.223 -29.172 -16.547 1 89 79 LEU A N 1
ATOM 609 C CA . LEU A 1 79 ? 4.84 -29.047 -17.938 1 89 79 LEU A CA 1
ATOM 610 C C . LEU A 1 79 ? 6.016 -29.375 -18.859 1 89 79 LEU A C 1
ATOM 612 O O . LEU A 1 79 ? 5.844 -29.984 -19.906 1 89 79 LEU A O 1
ATOM 616 N N . GLN A 1 80 ? 7.227 -29.047 -18.469 1 88.38 80 GLN A N 1
ATOM 617 C CA . GLN A 1 80 ? 8.422 -29.359 -19.25 1 88.38 80 GLN A CA 1
ATOM 618 C C . GLN A 1 80 ? 8.656 -30.859 -19.328 1 88.38 80 GLN A C 1
ATOM 620 O O . GLN A 1 80 ? 9.078 -31.375 -20.359 1 88.38 80 GLN A O 1
ATOM 625 N N . ALA A 1 81 ? 8.305 -31.562 -18.234 1 85.31 81 ALA A N 1
ATOM 626 C CA . ALA A 1 81 ? 8.492 -33 -18.188 1 85.31 81 ALA A CA 1
ATOM 627 C C . ALA A 1 81 ? 7.504 -33.719 -19.094 1 85.31 81 ALA A C 1
ATOM 629 O O . ALA A 1 81 ? 7.711 -34.906 -19.453 1 85.31 81 ALA A O 1
ATOM 630 N N . LEU A 1 82 ? 6.441 -33.031 -19.469 1 85.88 82 LEU A N 1
ATOM 631 C CA . LEU A 1 82 ? 5.414 -33.625 -20.312 1 85.88 82 LEU A CA 1
ATOM 632 C C . LEU A 1 82 ? 5.695 -33.344 -21.781 1 85.88 82 LEU A C 1
ATOM 634 O O . LEU A 1 82 ? 4.91 -33.719 -22.656 1 85.88 82 LEU A O 1
ATOM 638 N N . ALA A 1 83 ? 6.859 -32.625 -22.031 1 79.88 83 ALA A N 1
ATOM 639 C CA . ALA A 1 83 ? 7.195 -32.312 -23.422 1 79.88 83 ALA A CA 1
ATOM 640 C C . ALA A 1 83 ? 7.168 -33.594 -24.281 1 79.88 83 ALA A C 1
ATOM 642 O O . ALA A 1 83 ? 7.621 -34.656 -23.859 1 79.88 83 ALA A O 1
ATOM 643 N N . GLY A 1 84 ? 6.57 -33.469 -25.5 1 74.44 84 GLY A N 1
ATOM 644 C CA . GLY A 1 84 ? 6.5 -34.594 -26.438 1 74.44 84 GLY A CA 1
ATOM 645 C C . GLY A 1 84 ? 5.348 -35.531 -26.156 1 74.44 84 GLY A C 1
ATOM 646 O O . GLY A 1 84 ? 5.426 -36.719 -26.453 1 74.44 84 GLY A O 1
ATOM 647 N N . ILE A 1 85 ? 4.34 -35.094 -25.344 1 69.56 85 ILE A N 1
ATOM 648 C CA . ILE A 1 85 ? 3.191 -35.906 -24.953 1 69.56 85 ILE A CA 1
ATOM 649 C C . ILE A 1 85 ? 2.469 -36.438 -26.203 1 69.56 85 ILE A C 1
ATOM 651 O O . ILE A 1 85 ? 2.166 -37.625 -26.312 1 69.56 85 ILE A O 1
ATOM 655 N N . SER A 1 86 ? 2.033 -35.594 -27.031 1 75.94 86 SER A N 1
ATOM 656 C CA . SER A 1 86 ? 1.442 -35.906 -28.328 1 75.94 86 SER A CA 1
ATOM 657 C C . SER A 1 86 ? 1.57 -34.75 -29.297 1 75.94 86 SER A C 1
ATOM 659 O O . SER A 1 86 ? 1.657 -33.594 -28.875 1 75.94 86 SER A O 1
ATOM 661 N N . PRO A 1 87 ? 1.773 -35.094 -30.562 1 77.56 87 PRO A N 1
ATOM 662 C CA . PRO A 1 87 ? 1.858 -34.031 -31.547 1 77.56 87 PRO A CA 1
ATOM 663 C C . PRO A 1 87 ? 0.637 -33.125 -31.531 1 77.56 87 PRO A C 1
ATOM 665 O O . PRO A 1 87 ? 0.754 -31.922 -31.797 1 77.56 87 PRO A O 1
ATOM 668 N N . GLU A 1 88 ? -0.564 -33.594 -31.125 1 78.19 88 GLU A N 1
ATOM 669 C CA . GLU A 1 88 ? -1.81 -32.844 -31.109 1 78.19 88 GLU A CA 1
ATOM 670 C C . GLU A 1 88 ? -1.832 -31.812 -29.969 1 78.19 88 GLU A C 1
ATOM 672 O O . GLU A 1 88 ? -2.352 -30.719 -30.125 1 78.19 88 GLU A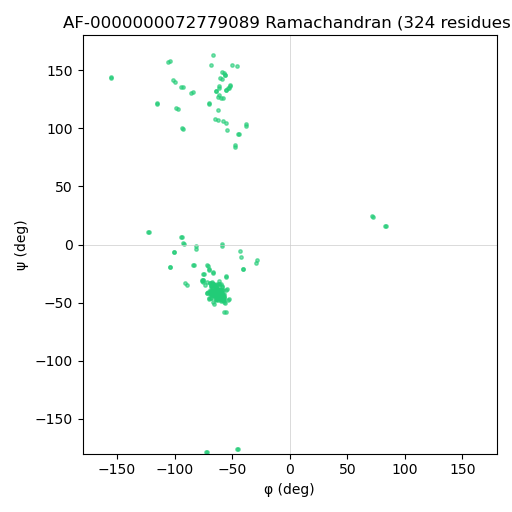 O 1
ATOM 677 N N . LEU A 1 89 ? -1.212 -32.219 -28.891 1 79.38 89 LEU A N 1
ATOM 678 C CA . LEU A 1 89 ? -1.313 -31.406 -27.688 1 79.38 89 LEU A CA 1
ATOM 679 C C . LEU A 1 89 ? -0.06 -30.547 -27.5 1 79.38 89 LEU A C 1
ATOM 681 O O . LEU A 1 89 ? -0.041 -29.641 -26.672 1 79.38 89 LEU A O 1
ATOM 685 N N . ALA A 1 90 ? 0.897 -30.797 -28.344 1 82.75 90 ALA A N 1
ATOM 686 C CA . ALA A 1 90 ? 2.203 -30.156 -28.172 1 82.75 90 ALA A CA 1
ATOM 687 C C . ALA A 1 90 ? 2.096 -28.641 -28.266 1 82.75 90 ALA A C 1
ATOM 689 O O . ALA A 1 90 ? 2.629 -27.922 -27.406 1 82.75 90 ALA A O 1
ATOM 690 N N . PRO A 1 91 ? 1.355 -28.125 -29.297 1 82.56 91 PRO A N 1
ATOM 691 C CA . PRO A 1 91 ? 1.267 -26.672 -29.375 1 82.56 91 PRO A CA 1
ATOM 692 C C . PRO A 1 91 ? 0.583 -26.047 -28.156 1 82.56 91 PRO A C 1
ATOM 694 O O . PRO A 1 91 ? 1.004 -25 -27.672 1 82.56 91 PRO A O 1
ATOM 697 N N . THR A 1 92 ? -0.501 -26.625 -27.688 1 81.25 92 THR A N 1
ATOM 698 C CA . THR A 1 92 ? -1.217 -26.141 -26.5 1 81.25 92 THR A CA 1
ATOM 699 C C . THR A 1 92 ? -0.323 -26.188 -25.266 1 81.25 92 THR A C 1
ATOM 701 O O . THR A 1 92 ? -0.313 -25.25 -24.469 1 81.25 92 THR A O 1
ATOM 704 N N . LEU A 1 93 ? 0.407 -27.25 -25.172 1 84.06 93 LEU A N 1
ATOM 705 C CA . LEU A 1 93 ? 1.321 -27.406 -24.047 1 84.06 93 LEU A CA 1
ATOM 706 C C . LEU A 1 93 ? 2.418 -26.344 -24.078 1 84.06 93 LEU A C 1
ATOM 708 O O . LEU A 1 93 ? 2.764 -25.766 -23.047 1 84.06 93 LEU A O 1
ATOM 712 N N . ASP A 1 94 ? 2.914 -26.078 -25.297 1 86.5 94 ASP A N 1
ATOM 713 C CA . ASP A 1 94 ? 3.955 -25.062 -25.469 1 86.5 94 ASP A CA 1
ATOM 714 C C . ASP A 1 94 ? 3.447 -23.672 -25.078 1 86.5 94 ASP A C 1
ATOM 716 O O . ASP A 1 94 ? 4.152 -22.922 -24.422 1 86.5 94 ASP A O 1
ATOM 720 N N . MET A 1 95 ? 2.242 -23.344 -25.484 1 86.19 95 MET A N 1
ATOM 721 C CA . MET A 1 95 ? 1.657 -22.047 -25.172 1 86.19 95 MET A CA 1
ATOM 722 C C . MET A 1 95 ? 1.439 -21.906 -23.672 1 86.19 95 MET A C 1
ATOM 724 O O 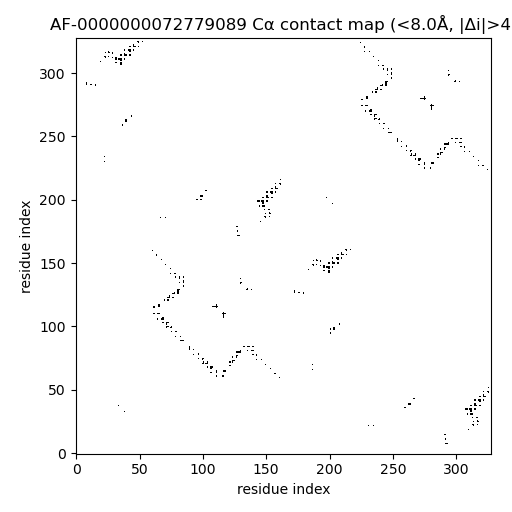. MET A 1 95 ? 1.724 -20.844 -23.094 1 86.19 95 MET A O 1
ATOM 728 N N . LEU A 1 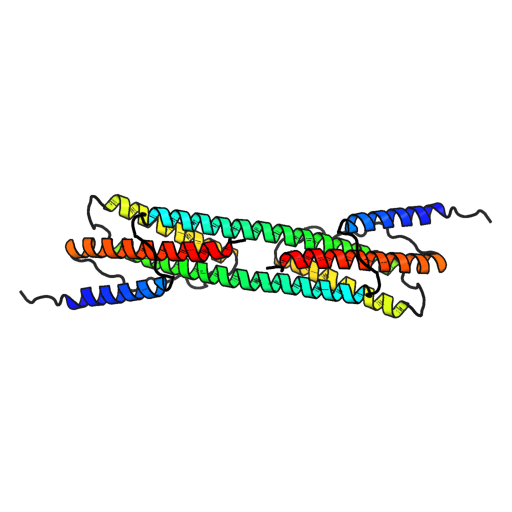96 ? 0.938 -22.938 -23.109 1 88.12 96 LEU A N 1
ATOM 729 C CA . LEU A 1 96 ? 0.706 -22.906 -21.672 1 88.12 96 LEU A CA 1
ATOM 730 C C . LEU A 1 96 ? 2.016 -22.734 -20.906 1 88.12 96 LEU A C 1
ATOM 732 O O . LEU A 1 96 ? 2.08 -21.969 -19.938 1 88.12 96 LEU A O 1
ATOM 736 N N . GLN A 1 97 ? 3.02 -23.438 -21.391 1 88.94 97 GLN A N 1
ATOM 737 C CA . GLN A 1 97 ? 4.34 -23.312 -20.781 1 88.94 97 GLN A CA 1
ATOM 738 C C . GLN A 1 97 ? 4.863 -21.875 -20.875 1 88.94 97 GLN A C 1
ATOM 740 O O . GLN A 1 97 ? 5.398 -21.344 -19.906 1 88.94 97 GLN A O 1
ATOM 745 N N . LEU A 1 98 ? 4.688 -21.312 -22.016 1 91 98 LEU A N 1
ATOM 746 C CA . LEU A 1 98 ? 5.121 -19.938 -22.219 1 91 98 LEU A CA 1
ATOM 747 C C . LEU A 1 98 ? 4.359 -18.984 -21.297 1 91 98 LEU A C 1
ATOM 749 O O . LEU A 1 98 ? 4.961 -18.109 -20.672 1 91 98 LEU A O 1
ATOM 753 N N . ASP A 1 99 ? 3.025 -19.156 -21.234 1 90.88 99 ASP A N 1
ATOM 754 C CA . ASP A 1 99 ? 2.193 -18.281 -20.422 1 90.88 99 ASP A CA 1
ATOM 755 C C . ASP A 1 99 ? 2.566 -18.391 -18.938 1 90.88 99 ASP A C 1
ATOM 757 O O . ASP A 1 99 ? 2.645 -17.375 -18.234 1 90.88 99 ASP A O 1
ATOM 761 N N . ILE A 1 100 ? 2.83 -19.547 -18.516 1 93.5 100 ILE A N 1
ATOM 762 C CA . ILE A 1 100 ? 3.178 -19.797 -17.109 1 93.5 100 ILE A CA 1
ATOM 763 C C . ILE A 1 100 ? 4.543 -19.188 -16.797 1 93.5 100 ILE A C 1
ATOM 765 O O . ILE A 1 100 ? 4.73 -18.562 -15.758 1 93.5 100 ILE A O 1
ATOM 769 N N . THR A 1 101 ? 5.465 -19.359 -17.719 1 93.19 101 THR A N 1
ATOM 770 C CA . THR A 1 101 ? 6.801 -18.812 -17.547 1 93.19 101 THR A CA 1
ATOM 771 C C . THR A 1 101 ? 6.746 -17.281 -17.484 1 93.19 101 THR A C 1
ATOM 773 O O . THR A 1 101 ? 7.352 -16.672 -16.609 1 93.19 101 THR A O 1
ATOM 776 N N . ASP A 1 102 ? 6.031 -16.688 -18.359 1 93.12 102 ASP A N 1
ATOM 777 C CA . ASP A 1 102 ? 5.883 -15.242 -18.375 1 93.12 102 ASP A CA 1
ATOM 778 C C . ASP A 1 102 ? 5.242 -14.734 -17.094 1 93.12 102 ASP A C 1
ATOM 780 O O . ASP A 1 102 ? 5.672 -13.719 -16.531 1 93.12 102 ASP A O 1
ATOM 784 N N . PHE A 1 103 ? 4.238 -15.445 -16.688 1 94.56 103 PHE A N 1
ATOM 785 C CA . PHE A 1 103 ? 3.541 -15.039 -15.469 1 94.56 103 PHE A CA 1
ATOM 786 C C . PHE A 1 103 ? 4.457 -15.156 -14.25 1 94.56 103 PHE A C 1
ATOM 788 O O . PHE A 1 103 ? 4.492 -14.258 -13.406 1 94.56 103 PHE A O 1
ATOM 795 N N . ALA A 1 104 ? 5.266 -16.156 -14.188 1 92.62 104 ALA A N 1
ATOM 796 C CA . ALA A 1 104 ? 6.219 -16.328 -13.094 1 92.62 104 ALA A CA 1
ATOM 797 C C . ALA A 1 104 ? 7.234 -15.188 -13.07 1 92.62 104 ALA A C 1
ATOM 799 O O . ALA A 1 104 ? 7.555 -14.656 -12 1 92.62 104 ALA A O 1
ATOM 800 N N . ILE A 1 105 ? 7.691 -14.781 -14.203 1 91.69 105 ILE A N 1
ATOM 801 C CA . ILE A 1 105 ? 8.641 -13.68 -14.312 1 91.69 105 ILE A CA 1
ATOM 802 C C . ILE A 1 105 ? 8 -12.383 -13.828 1 91.69 105 ILE A C 1
ATOM 804 O O . ILE A 1 105 ? 8.609 -11.625 -13.078 1 91.69 105 ILE A O 1
ATOM 808 N N . ASN A 1 106 ? 6.773 -12.18 -14.266 1 91.38 106 ASN A N 1
ATOM 809 C CA . ASN A 1 106 ? 6.035 -10.984 -13.859 1 91.38 106 ASN A CA 1
ATOM 810 C C . ASN A 1 106 ? 5.859 -10.922 -12.344 1 91.38 106 ASN A C 1
ATOM 812 O O . ASN A 1 106 ? 6.066 -9.875 -11.734 1 91.38 106 ASN A O 1
ATOM 816 N N . ILE A 1 107 ? 5.512 -12.047 -11.734 1 92.44 107 ILE A N 1
ATOM 817 C CA . ILE A 1 107 ? 5.312 -12.109 -10.297 1 92.44 107 ILE A CA 1
ATOM 818 C C . ILE A 1 107 ? 6.629 -11.82 -9.578 1 92.44 107 ILE A C 1
ATOM 820 O O . ILE A 1 107 ? 6.66 -11.07 -8.602 1 92.44 107 ILE A O 1
ATOM 824 N N . TRP A 1 108 ? 7.719 -12.391 -10.109 1 90.81 108 TRP A N 1
ATOM 825 C CA . TRP A 1 108 ? 9.031 -12.172 -9.508 1 90.81 108 TRP A CA 1
ATOM 826 C C . TRP A 1 108 ? 9.414 -10.695 -9.547 1 90.81 108 TRP A C 1
ATOM 828 O O . TRP A 1 108 ? 9.875 -10.141 -8.547 1 90.81 108 TRP A O 1
ATOM 838 N N . GLN A 1 109 ? 9.18 -10.078 -10.641 1 88.94 109 GLN A N 1
ATOM 839 C CA . GLN A 1 109 ? 9.477 -8.664 -10.805 1 88.94 109 GLN A CA 1
ATOM 840 C C . GLN A 1 109 ? 8.664 -7.809 -9.836 1 88.94 109 GLN A C 1
ATOM 842 O O . GLN A 1 109 ? 9.172 -6.844 -9.266 1 88.94 109 GLN A O 1
ATOM 847 N N . GLN A 1 110 ? 7.406 -8.219 -9.648 1 86.44 110 GLN A N 1
ATOM 848 C CA . GLN A 1 110 ? 6.551 -7.492 -8.711 1 86.44 110 GLN A CA 1
ATOM 849 C C . GLN A 1 110 ? 7.078 -7.602 -7.285 1 86.44 110 GLN A C 1
ATOM 851 O O . GLN A 1 110 ? 7.086 -6.617 -6.543 1 86.44 110 GLN A O 1
ATOM 856 N N . MET A 1 111 ? 7.512 -8.703 -6.914 1 88.06 111 MET A N 1
ATOM 857 C CA . MET A 1 111 ? 8.078 -8.891 -5.582 1 88.06 111 MET A CA 1
ATOM 858 C C . MET A 1 111 ? 9.375 -8.102 -5.426 1 88.06 111 MET A C 1
ATOM 860 O O . MET A 1 111 ? 9.648 -7.555 -4.355 1 88.06 111 MET A O 1
ATOM 864 N N . GLU A 1 112 ? 10.133 -7.996 -6.484 1 86.81 112 GLU A N 1
ATOM 865 C CA . GLU A 1 112 ? 11.367 -7.223 -6.449 1 86.81 112 GLU A CA 1
ATOM 866 C C . GLU A 1 112 ? 11.086 -5.73 -6.305 1 86.81 112 GLU A C 1
ATOM 868 O O . GLU A 1 112 ? 11.773 -5.031 -5.555 1 86.81 112 GLU A O 1
ATOM 873 N N . ASP A 1 113 ? 10.055 -5.27 -7.004 1 80.19 113 ASP A N 1
ATOM 874 C CA . ASP A 1 113 ? 9.703 -3.855 -6.996 1 80.19 113 ASP A CA 1
ATOM 875 C C . ASP A 1 113 ? 9.328 -3.391 -5.59 1 80.19 113 ASP A C 1
ATOM 877 O O . ASP A 1 113 ? 9.633 -2.262 -5.203 1 80.19 113 ASP A O 1
ATOM 881 N N . VAL A 1 114 ? 8.688 -4.324 -4.828 1 78.44 114 VAL A N 1
ATOM 882 C CA . VAL A 1 114 ? 8.258 -3.934 -3.49 1 78.44 114 VAL A CA 1
ATOM 883 C C . VAL A 1 114 ? 9.328 -4.32 -2.471 1 78.44 114 VAL A C 1
ATOM 885 O O . VAL A 1 114 ? 9.148 -4.117 -1.269 1 78.44 114 VAL A O 1
ATOM 888 N N . GLY A 1 115 ? 10.484 -4.809 -2.98 1 80.06 115 GLY A N 1
ATOM 889 C CA . GLY A 1 115 ? 11.617 -5.125 -2.129 1 80.06 115 GLY A CA 1
ATOM 890 C C . GLY A 1 115 ? 11.406 -6.359 -1.278 1 80.06 115 GLY A C 1
ATOM 891 O O . GLY A 1 115 ? 11.977 -6.484 -0.193 1 80.06 115 GLY A O 1
ATOM 892 N N . MET A 1 116 ? 10.516 -7.262 -1.721 1 77.81 116 MET A N 1
ATOM 893 C CA . MET A 1 116 ? 10.18 -8.414 -0.887 1 77.81 116 MET A CA 1
ATOM 894 C C . MET A 1 116 ? 10.438 -9.719 -1.631 1 77.81 116 MET A C 1
ATOM 896 O O . MET A 1 116 ? 9.945 -10.773 -1.231 1 77.81 116 MET A O 1
ATOM 900 N N . ALA A 1 117 ? 11.094 -9.586 -2.732 1 82.06 117 ALA A N 1
ATOM 901 C CA . ALA A 1 117 ? 11.477 -10.797 -3.443 1 82.06 117 ALA A CA 1
ATOM 902 C C . ALA A 1 117 ? 12.445 -11.641 -2.613 1 82.06 117 ALA A C 1
ATOM 904 O O . ALA A 1 117 ? 13.336 -11.102 -1.956 1 82.06 117 ALA A O 1
ATOM 905 N N . PRO A 1 118 ? 12.086 -12.914 -2.574 1 77.25 118 PRO A N 1
ATOM 906 C CA . PRO A 1 118 ? 13.047 -13.75 -1.854 1 77.25 118 PRO A CA 1
ATOM 907 C C . PRO A 1 118 ? 14.461 -13.641 -2.424 1 77.25 118 PRO A C 1
ATOM 909 O O . PRO A 1 118 ? 14.633 -13.375 -3.617 1 77.25 118 PRO A O 1
ATOM 912 N N . ALA A 1 119 ? 15.406 -13.719 -1.625 1 71.5 119 ALA A N 1
ATOM 913 C CA . ALA A 1 119 ? 16.812 -13.594 -1.996 1 71.5 119 ALA A CA 1
ATOM 914 C C . ALA A 1 119 ? 17.234 -14.711 -2.939 1 71.5 119 ALA A C 1
ATOM 916 O O . ALA A 1 119 ? 18.078 -14.508 -3.82 1 71.5 119 ALA A O 1
ATOM 917 N N . VAL A 1 120 ? 16.641 -15.836 -2.711 1 71.81 120 VAL A N 1
ATOM 918 C CA . VAL A 1 120 ? 17.078 -16.984 -3.5 1 71.81 120 VAL A CA 1
ATOM 919 C C . VAL A 1 120 ? 15.938 -17.469 -4.391 1 71.81 120 VAL A C 1
ATOM 921 O O . VAL A 1 120 ? 14.828 -17.703 -3.91 1 71.81 120 VAL A O 1
ATOM 924 N N . PRO A 1 121 ? 16.297 -17.438 -5.754 1 70.38 121 PRO A N 1
ATOM 925 C CA . PRO A 1 121 ? 15.281 -18 -6.652 1 70.38 121 PRO A CA 1
ATOM 926 C C . PRO A 1 121 ? 14.953 -19.453 -6.328 1 70.38 121 PRO A C 1
ATOM 928 O O . PRO A 1 121 ? 15.789 -20.172 -5.777 1 70.38 121 PRO A O 1
ATOM 931 N N . PRO A 1 122 ? 13.68 -19.828 -6.586 1 74.06 122 PRO A N 1
ATOM 932 C CA . PRO A 1 122 ? 13.297 -21.219 -6.305 1 74.06 122 PRO A CA 1
ATOM 933 C C . PRO A 1 122 ? 14.094 -22.219 -7.129 1 74.06 122 PRO A C 1
ATOM 935 O O . PRO A 1 122 ? 14.492 -21.922 -8.258 1 74.06 122 PRO A O 1
ATOM 938 N N . THR A 1 123 ? 14.57 -23.297 -6.445 1 75.94 123 THR A N 1
ATOM 939 C CA . THR A 1 123 ? 15.219 -24.406 -7.141 1 75.94 123 THR A CA 1
ATOM 940 C C . THR A 1 123 ? 14.211 -25.5 -7.488 1 75.94 123 THR A C 1
ATOM 942 O O . THR A 1 123 ? 13.273 -25.75 -6.73 1 75.94 123 THR A O 1
ATOM 945 N N . GLN A 1 124 ? 14.469 -25.859 -8.734 1 75.62 124 GLN A N 1
ATOM 946 C CA . GLN A 1 124 ? 13.547 -26.891 -9.188 1 75.62 124 GLN A CA 1
ATOM 947 C C . GLN A 1 124 ? 13.82 -28.219 -8.492 1 75.62 124 GLN A C 1
ATOM 949 O O . GLN A 1 124 ? 14.969 -28.656 -8.406 1 75.62 124 GLN A O 1
ATOM 954 N N . GLY A 1 125 ? 12.75 -28.719 -7.777 1 69.12 125 GLY A N 1
ATOM 955 C CA . GLY A 1 125 ? 12.906 -30.047 -7.191 1 69.12 125 GLY A CA 1
ATOM 956 C C . GLY A 1 125 ? 12.883 -31.156 -8.219 1 69.12 125 GLY A C 1
ATOM 957 O O . GLY A 1 125 ? 12.953 -30.891 -9.422 1 69.12 125 GLY A O 1
ATOM 958 N N . THR A 1 126 ? 12.977 -32.438 -7.832 1 72.62 126 THR A N 1
ATOM 959 C CA . THR A 1 126 ? 12.953 -33.594 -8.711 1 72.62 126 THR A CA 1
ATOM 960 C C . THR A 1 126 ? 11.625 -33.688 -9.461 1 72.62 126 THR A C 1
ATOM 962 O O . THR A 1 126 ? 10.562 -33.469 -8.875 1 72.62 126 THR A O 1
ATOM 965 N N . MET A 1 127 ? 11.75 -33.781 -10.781 1 77.44 127 MET A N 1
ATOM 966 C CA . MET A 1 127 ? 10.57 -33.844 -11.641 1 77.44 127 MET A CA 1
ATOM 967 C C . MET A 1 127 ? 10.273 -35.281 -12.047 1 77.44 127 MET A C 1
ATOM 969 O O . MET A 1 127 ? 11.188 -36.094 -12.195 1 77.44 127 MET A O 1
ATOM 973 N N . PRO A 1 128 ? 8.938 -35.594 -12.055 1 76.62 128 PRO A N 1
ATOM 974 C CA . PRO A 1 128 ? 8.602 -36.938 -12.547 1 76.62 128 PRO A CA 1
ATOM 975 C C . PRO A 1 128 ? 9.07 -37.188 -13.977 1 76.62 128 PRO A C 1
ATOM 977 O O . PRO A 1 128 ? 9.18 -36.25 -14.766 1 76.62 128 PRO A O 1
ATOM 980 N N . THR A 1 129 ? 9.523 -38.375 -14.25 1 79.25 129 THR A N 1
ATOM 981 C CA . THR A 1 129 ? 9.859 -38.812 -15.609 1 79.25 129 THR A CA 1
ATOM 982 C C . THR A 1 129 ? 8.719 -39.594 -16.219 1 79.25 129 THR A C 1
ATOM 984 O O . THR A 1 129 ? 8.258 -40.594 -15.641 1 79.25 129 THR A O 1
ATOM 987 N N . PHE A 1 130 ? 8.211 -39.031 -17.25 1 79.19 130 PHE A N 1
ATOM 988 C CA . PHE A 1 130 ? 7.172 -39.719 -18 1 79.19 130 PHE A CA 1
ATOM 989 C C . PHE A 1 130 ? 7.773 -40.531 -19.141 1 79.19 130 PHE A C 1
ATOM 991 O O . PHE A 1 130 ? 8.203 -39.938 -20.141 1 79.19 130 PHE A O 1
ATOM 998 N N . THR A 1 131 ? 7.938 -41.844 -18.938 1 77 131 THR A N 1
ATOM 999 C CA . THR A 1 131 ? 8.695 -42.656 -19.875 1 77 131 THR A CA 1
ATOM 1000 C C . THR A 1 131 ? 7.781 -43.25 -20.953 1 77 131 THR A C 1
ATOM 1002 O O . THR A 1 131 ? 8.203 -43.438 -22.109 1 77 131 THR A O 1
ATOM 1005 N N . SER A 1 132 ? 6.52 -43.562 -20.609 1 77.44 132 SER A N 1
ATOM 1006 C CA . SER A 1 132 ? 5.598 -44.125 -21.578 1 77.44 132 SER A CA 1
ATOM 1007 C C . SER A 1 132 ? 4.566 -43.125 -22.047 1 77.44 132 SER A C 1
ATOM 1009 O O . SER A 1 132 ? 4.359 -42.094 -21.391 1 77.44 132 SER A O 1
ATOM 1011 N N . ALA A 1 133 ? 4.004 -43.375 -23.234 1 74.12 133 ALA A N 1
ATOM 1012 C CA . ALA A 1 133 ? 2.947 -42.5 -23.766 1 74.12 133 ALA A CA 1
ATOM 1013 C C . ALA A 1 133 ? 1.75 -42.469 -22.812 1 74.12 133 ALA A C 1
ATOM 1015 O O . ALA A 1 133 ? 1.117 -41.438 -22.656 1 74.12 133 ALA A O 1
ATOM 1016 N N . PHE A 1 134 ? 1.476 -43.719 -22.281 1 75.62 134 PHE A N 1
ATOM 1017 C CA . PHE A 1 134 ? 0.369 -43.781 -21.328 1 75.62 134 PHE A CA 1
ATOM 1018 C C . PHE A 1 134 ? 0.637 -42.875 -20.125 1 75.62 134 PHE A C 1
ATOM 1020 O O . PHE A 1 134 ? -0.238 -42.125 -19.703 1 75.62 134 PHE A O 1
ATOM 1027 N N . GLN A 1 135 ? 1.913 -42.938 -19.594 1 78.88 135 GLN A N 1
ATOM 1028 C CA . GLN A 1 135 ? 2.287 -42.125 -18.438 1 78.88 135 GLN A CA 1
ATOM 1029 C C . GLN A 1 135 ? 2.205 -40.625 -18.766 1 78.88 135 GLN A C 1
ATOM 1031 O O . GLN A 1 135 ? 1.747 -39.812 -17.953 1 78.88 135 GLN A O 1
ATOM 1036 N N . ARG A 1 136 ? 2.566 -40.219 -19.922 1 78.81 136 ARG A N 1
ATOM 1037 C CA . ARG A 1 136 ? 2.547 -38.812 -20.344 1 78.81 136 ARG A CA 1
ATOM 1038 C C . ARG A 1 136 ? 1.117 -38.281 -20.453 1 78.81 136 ARG A C 1
ATOM 1040 O O . ARG A 1 136 ? 0.823 -37.156 -20.031 1 78.81 136 ARG A O 1
ATOM 1047 N N . ARG A 1 137 ? 0.251 -39.156 -20.969 1 79.06 137 ARG A N 1
ATOM 1048 C CA . ARG A 1 137 ? -1.145 -38.75 -21.109 1 79.06 137 ARG A CA 1
ATOM 1049 C C . ARG A 1 137 ? -1.824 -38.625 -19.734 1 79.06 137 ARG A C 1
ATOM 1051 O O . ARG A 1 137 ? -2.52 -37.656 -19.453 1 79.06 137 ARG A O 1
ATOM 1058 N N . ALA A 1 138 ? -1.586 -39.656 -18.938 1 78.38 138 ALA A N 1
ATOM 1059 C CA . ALA A 1 138 ? -2.162 -39.656 -17.594 1 78.38 138 ALA A CA 1
ATOM 1060 C C . ALA A 1 138 ? -1.598 -38.531 -16.766 1 78.38 138 ALA A C 1
ATOM 1062 O O . ALA A 1 138 ? -2.342 -37.812 -16.078 1 78.38 138 ALA A O 1
ATOM 1063 N N . GLY A 1 139 ? -0.25 -38.344 -16.844 1 79.44 139 GLY A N 1
ATOM 1064 C CA . GLY A 1 139 ? 0.412 -37.25 -16.156 1 79.44 139 GLY A CA 1
ATOM 1065 C C . GLY A 1 139 ? -0.056 -35.906 -16.609 1 79.44 139 GLY A C 1
ATOM 1066 O O . GLY A 1 139 ? -0.222 -34.969 -15.797 1 79.44 139 GLY A O 1
ATOM 1067 N N . GLY A 1 140 ? -0.254 -35.75 -17.859 1 81.62 140 GLY A N 1
ATOM 1068 C CA . GLY A 1 140 ? -0.743 -34.5 -18.406 1 81.62 140 GLY A CA 1
ATOM 1069 C C . GLY A 1 140 ? -2.096 -34.094 -17.859 1 81.62 140 GLY A C 1
ATOM 1070 O O . GLY A 1 140 ? -2.305 -32.938 -17.5 1 81.62 140 GLY A O 1
ATOM 1071 N N . THR A 1 141 ? -3.059 -35.094 -17.859 1 81.25 141 THR A N 1
ATOM 1072 C CA . THR A 1 141 ? -4.391 -34.812 -17.328 1 81.25 141 THR A CA 1
ATOM 1073 C C . THR A 1 141 ? -4.316 -34.406 -15.859 1 81.25 141 THR A C 1
ATOM 1075 O O . THR A 1 141 ? -4.992 -33.469 -15.438 1 81.25 141 THR A O 1
ATOM 1078 N N . LEU A 1 142 ? -3.457 -35.062 -15.109 1 82.88 142 LEU A N 1
ATOM 1079 C CA . LEU A 1 142 ? -3.311 -34.781 -13.688 1 82.88 142 LEU A CA 1
ATOM 1080 C C . LEU A 1 142 ? -2.691 -33.406 -13.469 1 82.88 142 LEU A C 1
ATOM 1082 O O . LEU A 1 142 ? -3.16 -32.656 -12.633 1 82.88 142 LEU A O 1
ATOM 1086 N N . VAL A 1 143 ? -1.629 -33.125 -14.211 1 84.81 143 VAL A N 1
ATOM 1087 C CA . VAL A 1 143 ? -0.937 -31.844 -14.094 1 84.81 143 VAL A CA 1
ATOM 1088 C C . VAL A 1 143 ? -1.889 -30.703 -14.453 1 84.81 143 VAL A C 1
ATOM 1090 O O . VAL A 1 143 ? -1.934 -29.672 -13.758 1 84.81 143 VAL A O 1
ATOM 1093 N N . ALA A 1 144 ? -2.658 -30.859 -15.5 1 84.12 144 ALA A N 1
ATOM 1094 C CA . ALA A 1 144 ? -3.588 -29.812 -15.938 1 84.12 144 ALA A CA 1
ATOM 1095 C C . ALA A 1 144 ? -4.664 -29.562 -14.891 1 84.12 144 ALA A C 1
ATOM 1097 O O . ALA A 1 144 ? -4.992 -28.406 -14.594 1 84.12 144 ALA A O 1
ATOM 1098 N N . SER A 1 145 ? -5.234 -30.641 -14.414 1 85.12 145 SER A N 1
ATOM 1099 C CA . SER A 1 145 ? -6.281 -30.516 -13.406 1 85.12 145 SER A CA 1
ATOM 1100 C C . SER A 1 145 ? -5.758 -29.844 -12.141 1 85.12 145 SER A C 1
ATOM 1102 O O . SER A 1 145 ? -6.418 -28.969 -11.578 1 85.12 145 SER A O 1
ATOM 1104 N N . ASN A 1 146 ? -4.562 -30.219 -11.68 1 86.88 146 ASN A N 1
ATOM 1105 C CA . ASN A 1 146 ? -3.98 -29.625 -10.477 1 86.88 146 ASN A CA 1
ATOM 1106 C C . ASN A 1 146 ? -3.58 -28.172 -10.703 1 86.88 146 ASN A C 1
ATOM 1108 O O . ASN A 1 146 ? -3.715 -27.344 -9.805 1 86.88 146 ASN A O 1
ATOM 1112 N N . LEU A 1 147 ? -3.02 -27.938 -11.867 1 90.19 147 LEU A N 1
ATOM 1113 C CA . LEU A 1 147 ? -2.697 -26.562 -12.219 1 90.19 147 LEU A CA 1
ATOM 1114 C C . LEU A 1 147 ? -3.943 -25.688 -12.172 1 90.19 147 LEU A C 1
ATOM 1116 O O . LEU A 1 147 ? -3.912 -24.578 -11.641 1 90.19 147 LEU A O 1
ATOM 1120 N N . GLN A 1 148 ? -5.02 -26.172 -12.781 1 87.81 148 GLN A N 1
ATOM 1121 C CA . GLN A 1 148 ? -6.273 -25.438 -12.758 1 87.81 148 GLN A CA 1
ATOM 1122 C C . GLN A 1 148 ? -6.719 -25.141 -11.32 1 87.81 148 GLN A C 1
ATOM 1124 O O . GLN A 1 148 ? -7.098 -24.016 -11 1 87.81 148 GLN A O 1
ATOM 1129 N N . SER A 1 149 ? -6.738 -26.125 -10.477 1 87.81 149 SER A N 1
ATOM 1130 C CA . SER A 1 149 ? -7.117 -25.953 -9.07 1 87.81 149 SER A CA 1
ATOM 1131 C C . SER A 1 149 ? -6.219 -24.938 -8.375 1 87.81 149 SER A C 1
ATOM 1133 O O . SER A 1 149 ? -6.703 -24.094 -7.629 1 87.81 149 SER A O 1
ATOM 1135 N N . PHE A 1 150 ? -4.91 -25.094 -8.562 1 90.25 150 PHE A N 1
ATOM 1136 C CA . PHE A 1 150 ? -3.936 -24.156 -8 1 90.25 150 PHE A CA 1
ATOM 1137 C C . PHE A 1 150 ? -4.262 -22.719 -8.383 1 90.25 150 PHE A C 1
ATOM 1139 O O . PHE A 1 150 ? -4.277 -21.828 -7.535 1 90.25 150 PHE A O 1
ATOM 1146 N N . LEU A 1 151 ? -4.559 -22.484 -9.711 1 92.19 151 LEU A N 1
ATOM 1147 C CA . LEU A 1 151 ? -4.828 -21.141 -10.203 1 92.19 151 LEU A CA 1
ATOM 1148 C C . LEU A 1 151 ? -6.148 -20.609 -9.656 1 92.19 151 LEU A C 1
ATOM 1150 O O . LEU A 1 151 ? -6.285 -19.406 -9.398 1 92.19 151 LEU A O 1
ATOM 1154 N N . GLU A 1 152 ? -7.105 -21.469 -9.508 1 89.12 152 GLU A N 1
ATOM 1155 C CA . GLU A 1 152 ? -8.383 -21.062 -8.93 1 89.12 152 GLU A CA 1
ATOM 1156 C C . GLU A 1 152 ? -8.203 -20.578 -7.492 1 89.12 152 GLU A C 1
ATOM 1158 O O . GLU A 1 152 ? -8.758 -19.547 -7.109 1 89.12 152 GLU A O 1
ATOM 1163 N N . VAL A 1 153 ? -7.473 -21.266 -6.691 1 88.88 153 VAL A N 1
ATOM 1164 C CA . VAL A 1 153 ? -7.207 -20.875 -5.309 1 88.88 153 VAL A CA 1
ATOM 1165 C C . VAL A 1 153 ? -6.434 -19.562 -5.277 1 88.88 153 VAL A C 1
ATOM 1167 O O . VAL A 1 153 ? -6.738 -18.672 -4.477 1 88.88 153 VAL A O 1
ATOM 1170 N N . ALA A 1 154 ? -5.422 -19.547 -6.176 1 91.81 154 ALA A N 1
ATOM 1171 C CA . ALA A 1 154 ? -4.652 -18.297 -6.258 1 91.81 154 ALA A CA 1
ATOM 1172 C C . ALA A 1 154 ? -5.551 -17.109 -6.582 1 91.81 154 ALA A C 1
ATOM 1174 O O . ALA A 1 154 ? -5.438 -16.062 -5.965 1 91.81 154 ALA A O 1
ATOM 1175 N N . TYR A 1 155 ? -6.453 -17.344 -7.52 1 91.5 155 TYR A N 1
ATOM 1176 C CA . TYR A 1 155 ? -7.379 -16.281 -7.922 1 91.5 155 TYR A CA 1
ATOM 1177 C C . TYR A 1 155 ? -8.242 -15.836 -6.75 1 91.5 155 TYR A C 1
ATOM 1179 O O . TYR A 1 155 ? -8.398 -14.641 -6.504 1 91.5 155 TYR A O 1
ATOM 1187 N N . ARG A 1 156 ? -8.773 -16.75 -5.98 1 90.94 156 ARG A N 1
ATOM 1188 C CA . ARG A 1 156 ? -9.617 -16.438 -4.836 1 90.94 156 ARG A CA 1
ATOM 1189 C C . ARG A 1 156 ? -8.836 -15.68 -3.766 1 90.94 156 ARG A C 1
ATOM 1191 O O . ARG A 1 156 ? -9.352 -14.727 -3.174 1 90.94 156 ARG A O 1
ATOM 1198 N N . ALA A 1 157 ? -7.602 -16.125 -3.545 1 90.31 157 ALA A N 1
ATOM 1199 C CA . ALA A 1 157 ? -6.758 -15.453 -2.561 1 90.31 157 ALA A CA 1
ATOM 1200 C C . ALA A 1 157 ? -6.48 -14.016 -2.973 1 90.31 157 ALA A C 1
ATOM 1202 O O . ALA A 1 157 ? -6.566 -13.102 -2.152 1 90.31 157 ALA A O 1
ATOM 1203 N N . LEU A 1 158 ? -6.191 -13.805 -4.289 1 91.69 158 LEU A N 1
ATOM 1204 C CA . LEU A 1 158 ? -5.875 -12.477 -4.801 1 91.69 158 LEU A CA 1
ATOM 1205 C C . LEU A 1 158 ? -7.094 -11.562 -4.734 1 91.69 158 LEU A C 1
ATOM 1207 O O . LEU A 1 158 ? -6.961 -10.359 -4.488 1 91.69 158 LEU A O 1
ATOM 1211 N N . ARG A 1 159 ? -8.266 -12.164 -4.906 1 91.88 159 ARG A N 1
ATOM 1212 C CA . ARG A 1 159 ? -9.5 -11.391 -4.891 1 91.88 159 ARG A CA 1
ATOM 1213 C C . ARG A 1 159 ? -9.773 -10.812 -3.504 1 91.88 159 ARG A C 1
ATOM 1215 O O . ARG A 1 159 ? -10.414 -9.766 -3.373 1 91.88 159 ARG A O 1
ATOM 1222 N N . HIS A 1 160 ? -9.227 -11.43 -2.459 1 89.75 160 HIS A N 1
ATOM 1223 C CA . HIS A 1 160 ? -9.438 -10.977 -1.089 1 89.75 160 HIS A CA 1
ATOM 1224 C C . HIS A 1 160 ? -8.719 -9.648 -0.834 1 89.75 160 HIS A C 1
ATOM 1226 O O . HIS A 1 160 ? -9.102 -8.898 0.06 1 89.75 160 HIS A O 1
ATOM 1232 N N . PHE A 1 161 ? -7.703 -9.359 -1.67 1 90.12 161 PHE A N 1
ATOM 1233 C CA . PHE A 1 161 ? -6.93 -8.141 -1.466 1 90.12 161 PHE A CA 1
ATOM 1234 C C . PHE A 1 161 ? -7.617 -6.945 -2.113 1 90.12 161 PHE A C 1
ATOM 1236 O O . PHE A 1 161 ? -7.242 -5.797 -1.869 1 90.12 161 PHE A O 1
ATOM 1243 N N . THR A 1 162 ? -8.539 -7.223 -3.008 1 86.88 162 THR A N 1
ATOM 1244 C CA . THR A 1 162 ? -9.211 -6.141 -3.713 1 86.88 162 THR A CA 1
ATOM 1245 C C . THR A 1 162 ? -10.625 -5.934 -3.166 1 86.88 162 THR A C 1
ATOM 1247 O O . THR A 1 162 ? -11.344 -5.035 -3.611 1 86.88 162 THR A O 1
ATOM 1250 N N . LYS A 1 163 ? -11.172 -6.902 -2.494 1 69.62 163 LYS A N 1
ATOM 1251 C CA . LYS A 1 163 ? -12.531 -6.746 -1.991 1 69.62 163 LYS A CA 1
ATOM 1252 C C . LYS A 1 163 ? -12.633 -5.555 -1.039 1 69.62 163 LYS A C 1
ATOM 1254 O O . LYS A 1 163 ? -11.789 -5.391 -0.156 1 69.62 163 LYS A O 1
ATOM 1259 N N . PRO A 1 164 ? -13.695 -4.594 -1.439 1 58.72 164 PRO A N 1
ATOM 1260 C CA . PRO A 1 164 ? -14.008 -3.49 -0.531 1 58.72 164 PRO A CA 1
ATOM 1261 C C . PRO A 1 164 ? -14.367 -3.967 0.875 1 58.72 164 PRO A C 1
ATOM 1263 O O . PRO A 1 164 ? -14.797 -5.113 1.053 1 58.72 164 PRO A O 1
ATOM 1266 N N . MET B 1 1 ? 12.781 -61.188 -19.172 1 37.25 1 MET B N 1
ATOM 1267 C CA . MET B 1 1 ? 12.234 -59.844 -19.297 1 37.25 1 MET B CA 1
ATOM 1268 C C . MET B 1 1 ? 11.719 -59.344 -17.969 1 37.25 1 MET B C 1
ATOM 1270 O O . MET B 1 1 ? 10.68 -59.781 -17.484 1 37.25 1 MET B O 1
ATOM 1274 N N . SER B 1 2 ? 12.562 -59.125 -16.984 1 41.28 2 SER B N 1
ATOM 1275 C CA . SER B 1 2 ? 12.359 -58.781 -15.586 1 41.28 2 SER B CA 1
ATOM 1276 C C . SER B 1 2 ? 11.578 -57.5 -15.422 1 41.28 2 SER B C 1
ATOM 1278 O O . SER B 1 2 ? 11.867 -56.5 -16.109 1 41.28 2 SER B O 1
ATOM 1280 N N . PRO B 1 3 ? 10.273 -57.594 -15.008 1 47.28 3 PRO B N 1
ATOM 1281 C CA . PRO B 1 3 ? 9.375 -56.438 -14.898 1 47.28 3 PRO B CA 1
ATOM 1282 C C . PRO B 1 3 ? 10.016 -55.25 -14.164 1 47.28 3 PRO B C 1
ATOM 1284 O O . PRO B 1 3 ? 10.578 -55.438 -13.078 1 47.28 3 PRO B O 1
ATOM 1287 N N . GLU B 1 4 ? 10.797 -54.375 -14.797 1 49.03 4 GLU B N 1
ATOM 1288 C CA . GLU B 1 4 ? 11.359 -53.188 -14.203 1 49.03 4 GLU B CA 1
ATOM 1289 C C . GLU B 1 4 ? 10.367 -52.531 -13.234 1 49.03 4 GLU B C 1
ATOM 1291 O O . GLU B 1 4 ? 9.203 -52.312 -13.578 1 49.03 4 GLU B O 1
ATOM 1296 N N . PRO B 1 5 ? 10.422 -52.594 -11.961 1 47.72 5 PRO B N 1
ATOM 1297 C CA . PRO B 1 5 ? 9.484 -52.219 -10.891 1 47.72 5 PRO B CA 1
ATOM 1298 C C . PRO B 1 5 ? 8.828 -50.875 -11.109 1 47.72 5 PRO B C 1
ATOM 1300 O O . PRO B 1 5 ? 9.523 -49.875 -11.398 1 47.72 5 PRO B O 1
ATOM 1303 N N . LEU B 1 6 ? 7.559 -50.656 -11.711 1 49.47 6 LEU B N 1
ATOM 1304 C CA . LEU B 1 6 ? 6.5 -49.656 -11.789 1 49.47 6 LEU B CA 1
ATOM 1305 C C . LEU B 1 6 ? 6.457 -48.812 -10.523 1 49.47 6 LEU B C 1
ATOM 1307 O O . LEU B 1 6 ? 5.75 -47.781 -10.461 1 49.47 6 LEU B O 1
ATOM 1311 N N . LEU B 1 7 ? 7.137 -49.219 -9.445 1 50.84 7 LEU B N 1
ATOM 1312 C CA . LEU B 1 7 ? 7.012 -48.594 -8.133 1 50.84 7 LEU B CA 1
ATOM 1313 C C . LEU B 1 7 ? 7.621 -47.188 -8.133 1 50.84 7 LEU B C 1
ATOM 1315 O O . LEU B 1 7 ? 7.082 -46.281 -7.504 1 50.84 7 LEU B O 1
ATOM 1319 N N . PRO B 1 8 ? 8.688 -47.031 -8.781 1 58.81 8 PRO B N 1
ATOM 1320 C CA . PRO B 1 8 ? 9.336 -45.719 -8.641 1 58.81 8 PRO B CA 1
ATOM 1321 C C . PRO B 1 8 ? 8.547 -44.594 -9.297 1 58.81 8 PRO B C 1
ATOM 1323 O O . PRO B 1 8 ? 8.531 -43.469 -8.797 1 58.81 8 PRO B O 1
ATOM 1326 N N . SER B 1 9 ? 7.883 -45 -10.406 1 59.75 9 SER B N 1
ATOM 1327 C CA . SER B 1 9 ? 7.102 -44 -11.109 1 59.75 9 SER B CA 1
ATOM 1328 C C . SER B 1 9 ? 5.879 -43.562 -10.289 1 59.75 9 SER B C 1
ATOM 1330 O O . SER B 1 9 ? 5.535 -42.406 -10.25 1 59.75 9 SER B O 1
ATOM 1332 N N . ALA B 1 10 ? 5.281 -44.625 -9.727 1 61.28 10 ALA B N 1
ATOM 1333 C CA . ALA B 1 10 ? 4.094 -44.344 -8.93 1 61.28 10 ALA B CA 1
ATOM 1334 C C . ALA B 1 10 ? 4.441 -43.5 -7.703 1 61.28 10 ALA B C 1
ATOM 1336 O O . ALA B 1 10 ? 3.715 -42.562 -7.352 1 61.28 10 ALA B O 1
ATOM 1337 N N . LEU B 1 11 ? 5.551 -43.844 -7.062 1 59.84 11 LEU B N 1
ATOM 1338 C CA . LEU B 1 11 ? 5.992 -43.094 -5.887 1 59.84 11 LEU B CA 1
ATOM 1339 C C . LEU B 1 11 ? 6.32 -41.656 -6.246 1 59.84 11 LEU B C 1
ATOM 1341 O O . LEU B 1 11 ? 5.996 -40.719 -5.492 1 59.84 11 LEU B O 1
ATOM 1345 N N . GLN B 1 12 ? 6.98 -41.562 -7.336 1 59.06 12 GLN B N 1
ATOM 1346 C CA . GLN B 1 12 ? 7.301 -40.219 -7.805 1 59.06 12 GLN B CA 1
ATOM 1347 C C . GLN B 1 12 ? 6.031 -39.406 -8.07 1 59.06 12 GLN B C 1
ATOM 1349 O O . GLN B 1 12 ? 5.953 -38.219 -7.711 1 59.06 12 GLN B O 1
ATOM 1354 N N . LEU B 1 13 ? 5.121 -40.094 -8.672 1 61.31 13 LEU B N 1
ATOM 1355 C CA . LEU B 1 13 ? 3.842 -39.469 -8.922 1 61.31 13 LEU B CA 1
ATOM 1356 C C . LEU B 1 13 ? 3.162 -39.062 -7.613 1 61.31 13 LEU B C 1
ATOM 1358 O O . LEU B 1 13 ? 2.564 -38 -7.512 1 61.31 13 LEU B O 1
ATOM 1362 N N . LEU B 1 14 ? 3.264 -39.969 -6.699 1 60.56 14 LEU B N 1
ATOM 1363 C CA . LEU B 1 14 ? 2.684 -39.688 -5.387 1 60.56 14 LEU B CA 1
ATOM 1364 C C . LEU B 1 14 ? 3.359 -38.5 -4.734 1 60.56 14 LEU B C 1
ATOM 1366 O O . LEU B 1 14 ? 2.688 -37.656 -4.137 1 60.56 14 LEU B O 1
ATOM 1370 N N . LEU B 1 15 ? 4.582 -38.438 -4.82 1 60.62 15 LEU B N 1
ATOM 1371 C CA . LEU B 1 15 ? 5.324 -37.312 -4.234 1 60.62 15 LEU B CA 1
ATOM 1372 C C . LEU B 1 15 ? 4.965 -36 -4.914 1 60.62 15 LEU B C 1
ATOM 1374 O O . LEU B 1 15 ? 4.836 -34.969 -4.254 1 60.62 15 LEU B O 1
ATOM 1378 N N . TRP B 1 16 ? 4.801 -36.188 -6.137 1 61 16 TRP B N 1
ATOM 1379 C CA . TRP B 1 16 ? 4.402 -35 -6.895 1 61 16 TRP B CA 1
ATOM 1380 C C . TRP B 1 16 ? 2.996 -34.562 -6.512 1 61 16 TRP B C 1
ATOM 1382 O O . TRP B 1 16 ? 2.738 -33.375 -6.352 1 61 16 TRP B O 1
ATOM 1392 N N . HIS B 1 17 ? 2.162 -35.531 -6.367 1 60 17 HIS B N 1
ATOM 1393 C CA . HIS B 1 17 ? 0.826 -35.188 -5.887 1 60 17 HIS B CA 1
ATOM 1394 C C . HIS B 1 17 ? 0.884 -34.5 -4.535 1 60 17 HIS B C 1
ATOM 1396 O O . HIS B 1 17 ? 0.145 -33.531 -4.301 1 60 17 HIS B O 1
ATOM 1402 N N . SER B 1 18 ? 1.687 -34.906 -3.756 1 59.22 18 SER B N 1
ATOM 1403 C CA . SER B 1 18 ? 1.849 -34.312 -2.445 1 59.22 18 SER B CA 1
ATOM 1404 C C . SER B 1 18 ? 2.4 -32.875 -2.57 1 59.22 18 SER B C 1
ATOM 1406 O O . SER B 1 18 ? 1.99 -31.984 -1.831 1 59.22 18 SER B O 1
ATOM 1408 N N . ALA B 1 19 ? 3.414 -32.812 -3.33 1 59.38 19 ALA B N 1
ATOM 1409 C CA . ALA B 1 19 ? 3.965 -31.484 -3.549 1 59.38 19 ALA B CA 1
ATOM 1410 C C . ALA B 1 19 ? 2.9 -30.531 -4.086 1 59.38 19 ALA B C 1
ATOM 1412 O O . ALA B 1 19 ? 2.818 -29.375 -3.656 1 59.38 19 ALA B O 1
ATOM 1413 N N . LEU B 1 20 ? 2.057 -31.031 -4.965 1 61.16 20 LEU B N 1
ATOM 1414 C CA . LEU B 1 20 ? 0.937 -30.266 -5.508 1 61.16 20 LEU B CA 1
ATOM 1415 C C . LEU B 1 20 ? -0.069 -29.922 -4.41 1 61.16 20 LEU B C 1
ATOM 1417 O O . LEU B 1 20 ? -0.674 -28.859 -4.43 1 61.16 20 LEU B O 1
ATOM 1421 N N . TRP B 1 21 ? -0.197 -30.875 -3.504 1 57.22 21 TRP B N 1
ATOM 1422 C CA . TRP B 1 21 ? -1.095 -30.609 -2.381 1 57.22 21 TRP B CA 1
ATOM 1423 C C . TRP B 1 21 ? -0.565 -29.484 -1.506 1 57.22 21 TRP B C 1
ATOM 1425 O O . TRP B 1 21 ? -1.34 -28.672 -0.984 1 57.22 21 TRP B O 1
ATOM 1435 N N . MET B 1 22 ? 0.679 -29.516 -1.294 1 50.81 22 MET B N 1
ATOM 1436 C CA . MET B 1 22 ? 1.237 -28.484 -0.436 1 50.81 22 MET B CA 1
ATOM 1437 C C . MET B 1 22 ? 0.965 -27.094 -1.013 1 50.81 22 MET B C 1
ATOM 1439 O O . MET B 1 22 ? 0.774 -26.125 -0.266 1 50.81 22 MET B O 1
ATOM 1443 N N . VAL B 1 23 ? 0.994 -27.016 -2.252 1 53.72 23 VAL B N 1
ATOM 1444 C CA . VAL B 1 23 ? 0.7 -25.734 -2.857 1 53.72 23 VAL B CA 1
ATOM 1445 C C . VAL B 1 23 ? -0.803 -25.469 -2.807 1 53.72 23 VAL B C 1
ATOM 1447 O O . VAL B 1 23 ? -1.233 -24.312 -2.66 1 53.72 23 VAL B O 1
ATOM 1450 N N . GLN B 1 24 ? -1.603 -26.516 -2.852 1 48.12 24 GLN B N 1
ATOM 1451 C CA . GLN B 1 24 ? -3.053 -26.406 -2.961 1 48.12 24 GLN B CA 1
ATOM 1452 C C . GLN B 1 24 ? -3.688 -26.141 -1.597 1 48.12 24 GLN B C 1
ATOM 1454 O O . GLN B 1 24 ? -4.895 -26.312 -1.425 1 48.12 24 GLN B O 1
ATOM 1459 N N . GLU B 1 25 ? -3.037 -26.062 -0.529 1 43.97 25 GLU B N 1
ATOM 1460 C CA . GLU B 1 25 ? -3.943 -25.984 0.613 1 43.97 25 GLU B CA 1
ATOM 1461 C C . GLU B 1 25 ? -5.117 -25.047 0.324 1 43.97 25 GLU B C 1
ATOM 1463 O O . GLU B 1 25 ? -5.828 -24.641 1.242 1 43.97 25 GLU B O 1
ATOM 1468 N N . ALA B 1 26 ? -5.137 -24.297 -0.686 1 42.78 26 ALA B N 1
ATOM 1469 C CA . ALA B 1 26 ? -6.301 -23.422 -0.734 1 42.78 26 ALA B CA 1
ATOM 1470 C C . ALA B 1 26 ? -7.586 -24.219 -0.93 1 42.78 26 ALA B C 1
ATOM 1472 O O . ALA B 1 26 ? -7.547 -25.375 -1.34 1 42.78 26 ALA B O 1
ATOM 1473 N N . THR B 1 27 ? -8.906 -23.625 -0.648 1 42.22 27 THR B N 1
ATOM 1474 C CA . THR B 1 27 ? -10.297 -24.078 -0.551 1 42.22 27 THR B CA 1
ATOM 1475 C C . THR B 1 27 ? -10.688 -24.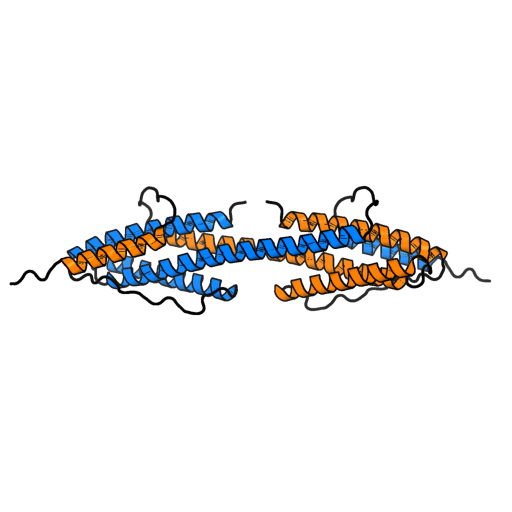906 -1.771 1 42.22 27 THR B C 1
ATOM 1477 O O . THR B 1 27 ? -10.094 -24.75 -2.842 1 42.22 27 THR B O 1
ATOM 1480 N N . PRO B 1 28 ? -11.727 -25.844 -1.603 1 38.78 28 PRO B N 1
ATOM 1481 C CA . PRO B 1 28 ? -12.281 -26.859 -2.498 1 38.78 28 PRO B CA 1
ATOM 1482 C C . PRO B 1 28 ? -12.742 -26.281 -3.836 1 38.78 28 PRO B C 1
ATOM 1484 O O . PRO B 1 28 ? -13.406 -25.234 -3.869 1 38.78 28 PRO B O 1
ATOM 1487 N N . LEU B 1 29 ? -12.039 -26.469 -4.867 1 39.34 29 LEU B N 1
ATOM 1488 C CA . LEU B 1 29 ? -12.156 -26.031 -6.25 1 39.34 29 LEU B CA 1
ATOM 1489 C C . LEU B 1 29 ? -13.391 -26.625 -6.91 1 39.34 29 LEU B C 1
ATOM 1491 O O . LEU B 1 29 ? -13.742 -27.781 -6.637 1 39.34 29 LEU B O 1
ATOM 1495 N N . GLY B 1 30 ? -14.523 -25.906 -7.223 1 38.22 30 GLY B N 1
ATOM 1496 C CA . GLY B 1 30 ? -15.656 -26.281 -8.055 1 38.22 30 GLY B CA 1
ATOM 1497 C C . GLY B 1 30 ? -15.25 -26.938 -9.352 1 38.22 30 GLY B C 1
ATOM 1498 O O . GLY B 1 30 ? -14.055 -27.094 -9.633 1 38.22 30 GLY B O 1
ATOM 1499 N N . PRO B 1 31 ? -16.234 -27.281 -10.305 1 42.91 31 PRO B N 1
ATOM 1500 C CA . PRO B 1 31 ? -16.094 -28.078 -11.523 1 42.91 31 PRO B CA 1
ATOM 1501 C C . PRO B 1 31 ? -15.016 -27.531 -12.461 1 42.91 31 PRO B C 1
ATOM 1503 O O . PRO B 1 31 ? -14.75 -26.312 -12.461 1 42.91 31 PRO B O 1
ATOM 1506 N N . PRO B 1 32 ? -14.062 -28.359 -13.039 1 43.69 32 PRO B N 1
ATOM 1507 C CA . PRO B 1 32 ? -12.859 -28.203 -13.859 1 43.69 32 PRO B CA 1
ATOM 1508 C C . PRO B 1 32 ? -13.133 -27.5 -15.188 1 43.69 32 PRO B C 1
ATOM 1510 O O . PRO B 1 32 ? -12.305 -27.562 -16.094 1 43.69 32 PRO B O 1
ATOM 1513 N N . SER B 1 33 ? -14.32 -27.078 -15.609 1 44.16 33 SER B N 1
ATOM 1514 C CA . SER B 1 33 ? -14.422 -26.875 -17.047 1 44.16 33 SER B CA 1
ATOM 1515 C C . SER B 1 33 ? -13.438 -25.812 -17.531 1 44.16 33 SER B C 1
ATOM 1517 O O . SER B 1 33 ? -13.32 -25.578 -18.734 1 44.16 33 SER B O 1
ATOM 1519 N N . SER B 1 34 ? -13.047 -24.797 -16.828 1 59.06 34 SER B N 1
ATOM 1520 C CA . SER B 1 34 ? -12.305 -23.766 -17.531 1 59.06 34 SER B CA 1
ATOM 1521 C C . SER B 1 34 ? -10.812 -24.094 -17.594 1 59.06 34 SER B C 1
ATOM 1523 O O . SER B 1 34 ? -10.305 -24.828 -16.75 1 59.06 34 SER B O 1
ATOM 1525 N N . LEU B 1 35 ? -10.188 -24 -18.844 1 69.19 35 LEU B N 1
ATOM 1526 C CA . LEU B 1 35 ? -8.789 -24.266 -19.188 1 69.19 35 LEU B CA 1
ATOM 1527 C C . LEU B 1 35 ? -7.852 -23.469 -18.281 1 69.19 35 LEU B C 1
ATOM 1529 O O . LEU B 1 35 ? -8.195 -22.375 -17.844 1 69.19 35 LEU B O 1
ATOM 1533 N N . PRO B 1 36 ? -6.832 -24.172 -17.797 1 83.19 36 PRO B N 1
ATOM 1534 C CA . PRO B 1 36 ? -5.824 -23.484 -16.984 1 83.19 36 PRO B CA 1
ATOM 1535 C C . PRO B 1 36 ? -5.461 -22.109 -17.516 1 83.19 36 PRO B C 1
ATOM 1537 O O . PRO B 1 36 ? -5.168 -21.203 -16.734 1 83.19 36 PRO B O 1
ATOM 1540 N N . GLN B 1 37 ? -5.742 -21.922 -18.828 1 82.81 37 GLN B N 1
ATOM 1541 C CA . GLN B 1 37 ? -5.379 -20.641 -19.422 1 82.81 37 GLN B CA 1
ATOM 1542 C C . GLN B 1 37 ? -6.285 -19.516 -18.938 1 82.81 37 GLN B C 1
ATOM 1544 O O . GLN B 1 37 ? -5.824 -18.406 -18.688 1 82.81 37 GLN B O 1
ATOM 1549 N N . SER B 1 38 ? -7.559 -19.812 -18.859 1 84.5 38 SER B N 1
ATOM 1550 C CA . SER B 1 38 ? -8.508 -18.781 -18.406 1 84.5 38 SER B CA 1
ATOM 1551 C C . SER B 1 38 ? -8.195 -18.312 -17 1 84.5 38 SER B C 1
ATOM 1553 O O . SER B 1 38 ? -8.203 -17.109 -16.719 1 84.5 38 SER B O 1
ATOM 1555 N N . PHE B 1 39 ? -7.855 -19.234 -16.156 1 87.56 39 PHE B N 1
ATOM 1556 C CA . PHE B 1 39 ? -7.594 -18.844 -14.773 1 87.56 39 PHE B CA 1
ATOM 1557 C C . PHE B 1 39 ? -6.238 -18.156 -14.656 1 87.56 39 PHE B C 1
ATOM 1559 O O . PHE B 1 39 ? -6.051 -17.297 -13.789 1 87.56 39 PHE B O 1
ATOM 1566 N N . LEU B 1 40 ? -5.305 -18.531 -15.5 1 90.69 40 LEU B N 1
ATOM 1567 C CA . LEU B 1 40 ? -4.035 -17.828 -15.547 1 90.69 40 LEU B CA 1
ATOM 1568 C C . LEU B 1 40 ? -4.254 -16.344 -15.836 1 90.69 40 LEU B C 1
ATOM 1570 O O . LEU B 1 40 ? -3.699 -15.484 -15.148 1 90.69 40 LEU B O 1
ATOM 1574 N N . LEU B 1 41 ? -5.07 -16.047 -16.75 1 89.88 41 LEU B N 1
ATOM 1575 C CA . LEU B 1 41 ? -5.375 -14.672 -17.141 1 89.88 41 LEU B CA 1
ATOM 1576 C C . LEU B 1 41 ? -6.105 -13.945 -16.016 1 89.88 41 LEU B C 1
ATOM 1578 O O . LEU B 1 41 ? -5.832 -12.773 -15.75 1 89.88 41 LEU B O 1
ATOM 1582 N N . LYS B 1 42 ? -6.988 -14.633 -15.391 1 92 42 LYS B N 1
ATOM 1583 C CA . LYS B 1 42 ? -7.719 -14.055 -14.266 1 92 42 LYS B CA 1
ATOM 1584 C C . LYS B 1 42 ? -6.773 -13.688 -13.125 1 92 42 LYS B C 1
ATOM 1586 O O . LYS B 1 42 ? -6.914 -12.633 -12.508 1 92 42 LYS B O 1
ATOM 1591 N N . CYS B 1 43 ? -5.832 -14.547 -12.852 1 92.31 43 CYS B N 1
ATOM 1592 C CA . CYS B 1 43 ? -4.848 -14.273 -11.805 1 92.31 43 CYS B CA 1
ATOM 1593 C C . CYS B 1 43 ? -3.996 -13.062 -12.164 1 92.31 43 CYS B C 1
ATOM 1595 O O . CYS B 1 43 ? -3.766 -12.188 -11.328 1 92.31 43 CYS B O 1
ATOM 1597 N N . LEU B 1 44 ? -3.609 -13.008 -13.406 1 91.25 44 LEU B N 1
ATOM 1598 C CA . LEU B 1 44 ? -2.811 -11.875 -13.875 1 91.25 44 LEU B CA 1
ATOM 1599 C C . LEU B 1 44 ? -3.578 -10.57 -13.734 1 91.25 44 LEU B C 1
ATOM 1601 O O . LEU B 1 44 ? -3.033 -9.578 -13.242 1 91.25 44 LEU B O 1
ATOM 1605 N N . GLU B 1 45 ? -4.758 -10.617 -14.133 1 93.12 45 GLU B N 1
ATOM 1606 C CA . GLU B 1 45 ? -5.598 -9.422 -14.031 1 93.12 45 GLU B CA 1
ATOM 1607 C C . GLU B 1 45 ? -5.797 -9.008 -12.578 1 93.12 45 GLU B C 1
ATOM 1609 O O . GLU B 1 45 ? -5.77 -7.82 -12.258 1 93.12 45 GLU B O 1
ATOM 1614 N N . GLN B 1 46 ? -5.98 -10.008 -11.758 1 93.06 46 GLN B N 1
ATOM 1615 C CA . GLN B 1 46 ? -6.207 -9.711 -10.344 1 93.06 46 GLN B CA 1
ATOM 1616 C C . GLN B 1 46 ? -4.961 -9.102 -9.703 1 93.06 46 GLN B C 1
ATOM 1618 O O . GLN B 1 46 ? -5.062 -8.195 -8.875 1 93.06 46 GLN B O 1
ATOM 1623 N N . VAL B 1 47 ? -3.795 -9.617 -10.047 1 92.44 47 VAL B N 1
ATOM 1624 C CA . VAL B 1 47 ? -2.547 -9.055 -9.539 1 92.44 47 VAL B CA 1
ATOM 1625 C C . VAL B 1 47 ? -2.434 -7.59 -9.953 1 92.44 47 VAL B C 1
ATOM 1627 O O . VAL B 1 47 ? -2.086 -6.727 -9.141 1 92.44 47 VAL B O 1
ATOM 1630 N N . ARG B 1 48 ? -2.783 -7.301 -11.172 1 92.12 48 ARG B N 1
ATOM 1631 C CA . ARG B 1 48 ? -2.717 -5.934 -11.688 1 92.12 48 ARG B CA 1
ATOM 1632 C C . ARG B 1 48 ? -3.691 -5.023 -10.945 1 92.12 48 ARG B C 1
ATOM 1634 O O . ARG B 1 48 ? -3.371 -3.871 -10.656 1 92.12 48 ARG B O 1
ATOM 1641 N N . LYS B 1 49 ? -4.852 -5.566 -10.68 1 93.81 49 LYS B N 1
ATOM 1642 C CA . LYS B 1 49 ? -5.859 -4.793 -9.953 1 93.81 49 LYS B CA 1
ATOM 1643 C C . LYS B 1 49 ? -5.395 -4.477 -8.539 1 93.81 49 LYS B C 1
ATOM 1645 O O . LYS B 1 49 ? -5.555 -3.35 -8.062 1 93.81 49 LYS B O 1
ATOM 1650 N N . VAL B 1 50 ? -4.82 -5.438 -7.879 1 92.31 50 VAL B N 1
ATOM 1651 C CA . VAL B 1 50 ? -4.305 -5.242 -6.527 1 92.31 50 VAL B CA 1
ATOM 1652 C C . VAL B 1 50 ? -3.238 -4.148 -6.539 1 92.31 50 VAL B C 1
ATOM 1654 O O . VAL B 1 50 ? -3.246 -3.256 -5.688 1 92.31 50 VAL B O 1
ATOM 1657 N N . GLN B 1 51 ? -2.385 -4.219 -7.516 1 89.94 51 GLN B N 1
ATOM 1658 C CA . GLN B 1 51 ? -1.321 -3.229 -7.648 1 89.94 51 GLN B CA 1
ATOM 1659 C C . GLN B 1 51 ? -1.893 -1.84 -7.914 1 89.94 51 GLN B C 1
ATOM 1661 O O . GLN B 1 51 ? -1.446 -0.855 -7.324 1 89.94 51 GLN B O 1
ATOM 1666 N N . ALA B 1 52 ? -2.867 -1.79 -8.766 1 92.12 52 ALA B N 1
ATOM 1667 C CA . ALA B 1 52 ? -3.475 -0.507 -9.117 1 92.12 52 ALA B CA 1
ATOM 1668 C C . ALA B 1 52 ? -4.195 0.1 -7.914 1 92.12 52 ALA B C 1
ATOM 1670 O O . ALA B 1 52 ? -4.059 1.295 -7.645 1 92.12 52 ALA B O 1
ATOM 1671 N N . ASP B 1 53 ? -4.926 -0.736 -7.191 1 91.06 53 ASP B N 1
ATOM 1672 C CA . ASP B 1 53 ? -5.617 -0.275 -5.992 1 91.06 53 ASP B CA 1
ATOM 1673 C C . ASP B 1 53 ? -4.629 0.223 -4.945 1 91.06 53 ASP B C 1
ATOM 1675 O O . ASP B 1 53 ? -4.867 1.242 -4.293 1 91.06 53 ASP B O 1
ATOM 1679 N N . GLY B 1 54 ? -3.539 -0.465 -4.805 1 89.44 54 GLY B N 1
ATOM 1680 C CA . GLY B 1 54 ? -2.5 -0.043 -3.881 1 89.44 54 GLY B CA 1
ATOM 1681 C C . GLY B 1 54 ? -1.868 1.283 -4.258 1 89.44 54 GLY B C 1
ATOM 1682 O O . GLY B 1 54 ? -1.623 2.129 -3.395 1 89.44 54 GLY B O 1
ATOM 1683 N N . ALA B 1 55 ? -1.653 1.413 -5.527 1 89.56 55 ALA B N 1
ATOM 1684 C CA . ALA B 1 55 ? -1.052 2.652 -6.016 1 89.56 55 ALA B CA 1
ATOM 1685 C C . ALA B 1 55 ? -1.98 3.84 -5.785 1 89.56 55 ALA B C 1
ATOM 1687 O O . ALA B 1 55 ? -1.531 4.922 -5.391 1 89.56 55 ALA B O 1
ATOM 1688 N N . VAL B 1 56 ? -3.287 3.643 -6.008 1 90.94 56 VAL B N 1
ATOM 1689 C CA . VAL B 1 56 ? -4.273 4.699 -5.805 1 90.94 56 VAL B CA 1
ATOM 1690 C C . VAL B 1 56 ? -4.32 5.082 -4.328 1 90.94 56 VAL B C 1
ATOM 1692 O O . VAL B 1 56 ? -4.316 6.27 -3.988 1 90.94 56 VAL B O 1
ATOM 1695 N N . LEU B 1 57 ? -4.32 4.09 -3.439 1 89.81 57 LEU B N 1
ATOM 1696 C CA . LEU B 1 57 ? -4.352 4.344 -2.004 1 89.81 57 LEU B CA 1
ATOM 1697 C C . LEU B 1 57 ? -3.1 5.086 -1.555 1 89.81 57 LEU B C 1
ATOM 1699 O O . LEU B 1 57 ? -3.182 6.023 -0.756 1 89.81 57 LEU B O 1
ATOM 1703 N N . GLN B 1 58 ? -1.977 4.715 -2.078 1 90.06 58 GLN B N 1
ATOM 1704 C CA . GLN B 1 58 ? -0.717 5.359 -1.728 1 90.06 58 GLN B CA 1
ATOM 1705 C C . GLN B 1 58 ? -0.698 6.812 -2.189 1 90.06 58 GLN B C 1
ATOM 1707 O O . GLN B 1 58 ? -0.203 7.691 -1.478 1 90.06 58 GLN B O 1
ATOM 1712 N N . GLU B 1 59 ? -1.231 7.055 -3.336 1 90.06 59 GLU B N 1
ATOM 1713 C CA . GLU B 1 59 ? -1.306 8.414 -3.854 1 90.06 59 GLU B CA 1
ATOM 1714 C C . GLU B 1 59 ? -2.203 9.289 -2.979 1 90.06 59 GLU B C 1
ATOM 1716 O O . GLU B 1 59 ? -1.858 10.438 -2.676 1 90.06 59 GLU B O 1
ATOM 1721 N N . ARG B 1 60 ? -3.295 8.758 -2.533 1 90.69 60 ARG B N 1
ATOM 1722 C CA . ARG B 1 60 ? -4.219 9.492 -1.672 1 90.69 60 ARG B CA 1
ATOM 1723 C C . ARG B 1 60 ? -3.588 9.773 -0.312 1 90.69 60 ARG B C 1
ATOM 1725 O O . ARG B 1 60 ? -3.73 10.875 0.226 1 90.69 60 ARG B O 1
ATOM 1732 N N . LEU B 1 61 ? -2.938 8.789 0.215 1 91.5 61 LEU B N 1
ATOM 1733 C CA . LEU B 1 61 ? -2.273 8.977 1.501 1 91.5 61 LEU B CA 1
ATOM 1734 C C . LEU B 1 61 ? -1.181 10.031 1.402 1 91.5 61 LEU B C 1
ATOM 1736 O O . LEU B 1 61 ? -1.076 10.906 2.268 1 91.5 61 LEU B O 1
ATOM 1740 N N . THR B 1 62 ? -0.383 9.953 0.31 1 89.81 62 THR B N 1
ATOM 1741 C CA . THR B 1 62 ? 0.704 10.906 0.12 1 89.81 62 THR B CA 1
ATOM 1742 C C . THR B 1 62 ? 0.158 12.32 -0.038 1 89.81 62 THR B C 1
ATOM 1744 O O . THR B 1 62 ? 0.749 13.281 0.465 1 89.81 62 THR B O 1
ATOM 1747 N N . GLY B 1 63 ? -0.92 12.43 -0.762 1 89.12 63 GLY B N 1
ATOM 1748 C CA . GLY B 1 63 ? -1.575 13.719 -0.854 1 89.12 63 GLY B CA 1
ATOM 1749 C C . GLY B 1 63 ? -1.995 14.273 0.494 1 89.12 63 GLY B C 1
ATOM 1750 O O . GLY B 1 63 ? -1.782 15.461 0.779 1 89.12 63 GLY B O 1
ATOM 1751 N N . CYS B 1 64 ? -2.549 13.469 1.34 1 90.38 64 CYS B N 1
ATOM 1752 C CA . CYS B 1 64 ? -2.961 13.859 2.684 1 90.38 64 CYS B CA 1
ATOM 1753 C C . CYS B 1 64 ? -1.756 14.25 3.531 1 90.38 64 CYS B C 1
ATOM 1755 O O . CYS B 1 64 ? -1.78 15.281 4.207 1 90.38 64 CYS B O 1
ATOM 1757 N N . LEU B 1 65 ? -0.645 13.508 3.42 1 91.69 65 LEU B N 1
ATOM 1758 C CA . LEU B 1 65 ? 0.56 13.773 4.195 1 91.69 65 LEU B CA 1
ATOM 1759 C C . LEU B 1 65 ? 1.216 15.078 3.744 1 91.69 65 LEU B C 1
ATOM 1761 O O . LEU B 1 65 ? 1.745 15.828 4.566 1 91.69 65 LEU B O 1
ATOM 1765 N N . ARG B 1 66 ? 1.119 15.398 2.508 1 89.94 66 ARG B N 1
ATOM 1766 C CA . ARG B 1 66 ? 1.663 16.641 1.98 1 89.94 66 ARG B CA 1
ATOM 1767 C C . ARG B 1 66 ? 0.911 17.859 2.537 1 89.94 66 ARG B C 1
ATOM 1769 O O . ARG B 1 66 ? 1.524 18.844 2.93 1 89.94 66 ARG B O 1
ATOM 1776 N N . GLN B 1 67 ? -0.401 17.625 2.572 1 89.31 67 GLN B N 1
ATOM 1777 C CA . GLN B 1 67 ? -1.224 18.688 3.129 1 89.31 67 GLN B CA 1
ATOM 1778 C C . GLN B 1 67 ? -0.955 18.875 4.621 1 89.31 67 GLN B C 1
ATOM 1780 O O . GLN B 1 67 ? -0.878 20 5.109 1 89.31 67 GLN B O 1
ATOM 1785 N N . LEU B 1 68 ? -0.799 17.812 5.281 1 91.69 68 LEU B N 1
ATOM 1786 C CA . LEU B 1 68 ? -0.495 17.859 6.707 1 91.69 68 LEU B CA 1
ATOM 1787 C C . LEU B 1 68 ? 0.856 18.531 6.949 1 91.69 68 LEU B C 1
ATOM 1789 O O . LEU B 1 68 ? 0.975 19.406 7.809 1 91.69 68 LEU B O 1
ATOM 1793 N N . HIS B 1 69 ? 1.785 18.156 6.148 1 92.06 69 HIS B N 1
ATOM 1794 C CA . HIS B 1 69 ? 3.121 18.734 6.285 1 92.06 69 HIS B CA 1
ATOM 1795 C C . HIS B 1 69 ? 3.113 20.234 6.023 1 92.06 69 HIS B C 1
ATOM 1797 O O . HIS B 1 69 ? 3.701 21 6.785 1 92.06 69 HIS B O 1
ATOM 1803 N N . SER B 1 70 ? 2.48 20.609 4.984 1 89.06 70 SER B N 1
ATOM 1804 C CA . SER B 1 70 ? 2.398 22.031 4.641 1 89.06 70 SER B CA 1
ATOM 1805 C C . SER B 1 70 ? 1.729 22.828 5.754 1 89.06 70 SER B C 1
ATOM 1807 O O . SER B 1 70 ? 2.162 23.938 6.078 1 89.06 70 SER B O 1
ATOM 1809 N N . GLY B 1 71 ? 0.622 22.219 6.281 1 91.38 71 GLY B N 1
ATOM 1810 C CA . GLY B 1 71 ? -0.048 22.875 7.398 1 91.38 71 GLY B CA 1
ATOM 1811 C C . GLY B 1 71 ? 0.832 23 8.625 1 91.38 71 GLY B C 1
ATOM 1812 O O . GLY B 1 71 ? 0.893 24.062 9.242 1 91.38 71 GLY B O 1
ATOM 1813 N N . LEU B 1 72 ? 1.536 21.953 8.984 1 92.56 72 LEU B N 1
ATOM 1814 C CA . LEU B 1 72 ? 2.436 22 10.133 1 92.56 72 LEU B CA 1
ATOM 1815 C C . LEU B 1 72 ? 3.535 23.031 9.93 1 92.56 72 LEU B C 1
ATOM 1817 O O . LEU B 1 72 ? 3.891 23.75 10.867 1 92.56 72 LEU B O 1
ATOM 1821 N N . PHE B 1 73 ? 4.027 23.141 8.711 1 90.25 73 PHE B N 1
ATOM 1822 C CA . PHE B 1 73 ? 5.062 24.109 8.383 1 90.25 73 PHE B CA 1
ATOM 1823 C C . PHE B 1 73 ? 4.547 25.531 8.555 1 90.25 73 PHE B C 1
ATOM 1825 O O . PHE B 1 73 ? 5.238 26.391 9.109 1 90.25 73 PHE B O 1
ATOM 1832 N N . LEU B 1 74 ? 3.361 25.781 8.117 1 89.44 74 LEU B N 1
ATOM 1833 C CA . LEU B 1 74 ? 2.73 27.094 8.289 1 89.44 74 LEU B CA 1
ATOM 1834 C C . LEU B 1 74 ? 2.604 27.438 9.773 1 89.44 74 LEU B C 1
ATOM 1836 O O . LEU B 1 74 ? 2.988 28.531 10.188 1 89.44 74 LEU B O 1
ATOM 1840 N N . TYR B 1 75 ? 2.143 26.5 10.539 1 91.19 75 TYR B N 1
ATOM 1841 C CA . TYR B 1 75 ? 1.885 26.781 11.945 1 91.19 75 TYR B CA 1
ATOM 1842 C C . TYR B 1 75 ? 3.188 26.859 12.734 1 91.19 75 TYR B C 1
ATOM 1844 O O . TYR B 1 75 ? 3.262 27.562 13.75 1 91.19 75 TYR B O 1
ATOM 1852 N N . GLN B 1 76 ? 4.199 26.188 12.227 1 90.5 76 GLN B N 1
ATOM 1853 C CA . GLN B 1 76 ? 5.527 26.375 12.805 1 90.5 76 GLN B CA 1
ATOM 1854 C C . GLN B 1 76 ? 5.961 27.844 12.711 1 90.5 76 GLN B C 1
ATOM 1856 O O . GLN B 1 76 ? 6.441 28.422 13.695 1 90.5 76 GLN B O 1
ATOM 1861 N N . GLY B 1 77 ? 5.73 28.438 11.586 1 88.44 77 GLY B N 1
ATOM 1862 C CA . GLY B 1 77 ? 6.047 29.844 11.391 1 88.44 77 GLY B CA 1
ATOM 1863 C C . GLY B 1 77 ? 5.199 30.766 12.234 1 88.44 77 GLY B C 1
ATOM 1864 O O . GLY B 1 77 ? 5.707 31.734 12.82 1 88.44 77 GLY B O 1
ATOM 1865 N N . LEU B 1 78 ? 3.947 30.438 12.289 1 88.31 78 LEU B N 1
ATOM 1866 C CA . LEU B 1 78 ? 3.029 31.281 13.055 1 88.31 78 LEU B CA 1
ATOM 1867 C C . LEU B 1 78 ? 3.371 31.25 14.539 1 88.31 78 LEU B C 1
ATOM 1869 O O . LEU B 1 78 ? 3.344 32.281 15.211 1 88.31 78 LEU B O 1
ATOM 1873 N N . LEU B 1 79 ? 3.697 30.078 15.039 1 89 79 LEU B N 1
ATOM 1874 C CA . LEU B 1 79 ? 4.062 29.938 16.438 1 89 79 LEU B CA 1
ATOM 1875 C C . LEU B 1 79 ? 5.379 30.656 16.734 1 89 79 LEU B C 1
ATOM 1877 O O . LEU B 1 79 ? 5.539 31.266 17.781 1 89 79 LEU B O 1
ATOM 1881 N N . GLN B 1 80 ? 6.293 30.688 15.805 1 88.38 80 GLN B N 1
ATOM 1882 C CA . GLN B 1 80 ? 7.562 31.391 15.961 1 88.38 80 GLN B CA 1
ATOM 1883 C C . GLN B 1 80 ? 7.348 32.906 16.031 1 88.38 80 GLN B C 1
ATOM 1885 O O . GLN B 1 80 ? 8.039 33.594 16.781 1 88.38 80 GLN B O 1
ATOM 1890 N N . ALA B 1 81 ? 6.348 33.375 15.289 1 85.31 81 ALA B N 1
ATOM 1891 C CA . ALA B 1 81 ? 6.055 34.781 15.266 1 85.31 81 ALA B CA 1
ATOM 1892 C C . ALA B 1 81 ? 5.438 35.25 16.578 1 85.31 81 ALA B C 1
ATOM 1894 O O . ALA B 1 81 ? 5.434 36.438 16.891 1 85.31 81 ALA B O 1
ATOM 1895 N N . LEU B 1 82 ? 4.93 34.312 17.344 1 85.69 82 LEU B N 1
ATOM 1896 C CA . LEU B 1 82 ? 4.293 34.625 18.625 1 85.69 82 LEU B CA 1
ATOM 1897 C C . LEU B 1 82 ? 5.297 34.562 19.766 1 85.69 82 LEU B C 1
ATOM 1899 O O . LEU B 1 82 ? 4.934 34.75 20.922 1 85.69 82 LEU B O 1
ATOM 1903 N N . ALA B 1 83 ? 6.582 34.25 19.391 1 79.81 83 ALA B N 1
ATOM 1904 C CA . ALA B 1 83 ? 7.598 34.156 20.438 1 79.81 83 ALA B CA 1
ATOM 1905 C C . ALA B 1 83 ? 7.602 35.406 21.312 1 79.81 83 ALA B C 1
ATOM 1907 O O . ALA B 1 83 ? 7.465 36.531 20.812 1 79.81 83 ALA B O 1
ATOM 1908 N N . GLY B 1 84 ? 7.703 35.219 22.641 1 74.69 84 GLY B N 1
ATOM 1909 C CA . GLY B 1 84 ? 7.75 36.344 23.578 1 74.69 84 GLY B CA 1
ATOM 1910 C C . GLY B 1 84 ? 6.379 36.875 23.953 1 74.69 84 GLY B C 1
ATOM 1911 O O . GLY B 1 84 ? 6.23 38.031 24.281 1 74.69 84 GLY B O 1
ATOM 1912 N N . ILE B 1 85 ? 5.301 36.125 23.688 1 69.5 85 ILE B N 1
ATOM 1913 C CA . ILE B 1 85 ? 3.922 36.531 23.953 1 69.5 85 ILE B CA 1
ATOM 1914 C C . ILE B 1 85 ? 3.752 36.875 25.422 1 69.5 85 ILE B C 1
ATOM 1916 O O . ILE B 1 85 ? 3.205 37.906 25.766 1 69.5 85 ILE B O 1
ATOM 1920 N N . SER B 1 86 ? 4.023 36 26.281 1 75.69 86 SER B N 1
ATOM 1921 C CA . SER B 1 86 ? 4.035 36.188 27.734 1 75.69 86 SER B CA 1
ATOM 1922 C C . SER B 1 86 ? 4.941 35.188 28.438 1 75.69 86 SER B C 1
ATOM 1924 O O . SER B 1 86 ? 5.164 34.094 27.922 1 75.69 86 SER B O 1
ATOM 1926 N N . PRO B 1 87 ? 5.594 35.688 29.484 1 77.44 87 PRO B N 1
ATOM 1927 C CA . PRO B 1 87 ? 6.445 34.75 30.219 1 77.44 87 PRO B CA 1
ATOM 1928 C C . PRO B 1 87 ? 5.688 33.5 30.703 1 77.44 87 PRO B C 1
ATOM 1930 O O . PRO B 1 87 ? 6.266 32.438 30.797 1 77.44 87 PRO B O 1
ATOM 1933 N N . GLU B 1 88 ? 4.348 33.594 30.938 1 77.75 88 GLU B N 1
ATOM 1934 C CA . GLU B 1 88 ? 3.531 32.469 31.453 1 77.75 88 GLU B CA 1
ATOM 1935 C C . GLU B 1 88 ? 3.271 31.438 30.375 1 77.75 88 GLU B C 1
ATOM 1937 O O . GLU B 1 88 ? 3.23 30.234 30.672 1 77.75 88 GLU B O 1
ATOM 1942 N N . LEU B 1 89 ? 3.17 31.922 29.172 1 79.06 89 LEU B N 1
ATOM 1943 C CA . LEU B 1 89 ? 2.768 31.031 28.094 1 79.06 89 LEU B CA 1
ATOM 1944 C C . LEU B 1 89 ? 3.977 30.578 27.281 1 79.06 89 LEU B C 1
ATOM 1946 O O . LEU B 1 89 ? 3.875 29.656 26.469 1 79.06 89 LEU B O 1
ATOM 1950 N N . ALA B 1 90 ? 5.102 31.156 27.609 1 82.5 90 ALA B N 1
ATOM 1951 C CA . ALA B 1 90 ? 6.297 30.938 26.797 1 82.5 90 ALA B CA 1
ATOM 1952 C C . ALA B 1 90 ? 6.691 29.453 26.797 1 82.5 90 ALA B C 1
ATOM 1954 O O . ALA B 1 90 ? 6.949 28.875 25.75 1 82.5 90 ALA B O 1
ATOM 1955 N N . PRO B 1 91 ? 6.695 28.828 28.016 1 82.25 91 PRO B N 1
ATOM 1956 C CA . PRO B 1 91 ? 7.086 27.406 28.016 1 82.25 91 PRO B CA 1
ATOM 1957 C C . PRO B 1 91 ? 6.129 26.531 27.203 1 82.25 91 PRO B C 1
ATOM 1959 O O . PRO B 1 91 ? 6.566 25.625 26.5 1 82.25 91 PRO B O 1
ATOM 1962 N N . THR B 1 92 ? 4.832 26.734 27.328 1 80.94 92 THR B N 1
ATOM 1963 C CA . THR B 1 92 ? 3.83 25.969 26.594 1 80.94 92 THR B CA 1
ATOM 1964 C C . THR B 1 92 ? 3.988 26.188 25.094 1 80.94 92 THR B C 1
ATOM 1966 O O . THR B 1 92 ? 3.9 25.25 24.312 1 80.94 92 THR B O 1
ATOM 1969 N N . LEU B 1 93 ? 4.23 27.422 24.75 1 83.94 93 LEU B N 1
ATOM 1970 C CA . LEU B 1 93 ? 4.43 27.75 23.344 1 83.94 93 LEU B CA 1
ATOM 1971 C C . LEU B 1 93 ? 5.676 27.062 22.797 1 83.94 93 LEU B C 1
ATOM 1973 O O . LEU B 1 93 ? 5.664 26.547 21.672 1 83.94 93 LEU B O 1
ATOM 1977 N N . ASP B 1 94 ? 6.734 27.047 23.609 1 86.25 94 ASP B N 1
ATOM 1978 C CA . ASP B 1 94 ? 7.98 26.406 23.203 1 86.25 94 ASP B CA 1
ATOM 1979 C C . ASP B 1 94 ? 7.789 24.906 22.984 1 86.25 94 ASP B C 1
ATOM 1981 O O . ASP B 1 94 ? 8.289 24.344 22.016 1 86.25 94 ASP B O 1
ATOM 1985 N N . MET B 1 95 ? 7.074 24.266 23.875 1 85.94 95 MET B N 1
ATOM 1986 C CA . MET B 1 95 ? 6.82 22.828 23.766 1 85.94 95 MET B CA 1
ATOM 1987 C C . MET B 1 95 ? 5.984 22.516 22.531 1 85.94 95 MET B C 1
ATOM 1989 O O . MET B 1 95 ? 6.266 21.562 21.812 1 85.94 95 MET B O 1
ATOM 1993 N N . LEU B 1 96 ? 4.988 23.312 22.344 1 88.06 96 LEU B N 1
ATOM 1994 C CA . LEU B 1 96 ? 4.133 23.125 21.188 1 88.06 96 LEU B CA 1
ATOM 1995 C C . LEU B 1 96 ? 4.93 23.281 19.891 1 88.06 96 LEU B C 1
ATOM 1997 O O . LEU B 1 96 ? 4.758 22.5 18.953 1 88.06 96 LEU B O 1
ATOM 2001 N N . GLN B 1 97 ? 5.785 24.281 19.891 1 88.81 97 GLN B N 1
ATOM 2002 C CA . GLN B 1 97 ? 6.648 24.516 18.75 1 88.81 97 GLN B CA 1
ATOM 2003 C C . GLN B 1 97 ? 7.547 23.312 18.484 1 88.81 97 GLN B C 1
ATOM 2005 O O . GLN B 1 97 ? 7.707 22.875 17.328 1 88.81 97 GLN B O 1
ATOM 2010 N N . LEU B 1 98 ? 8.109 22.781 19.516 1 90.81 98 LEU B N 1
ATOM 2011 C CA . LEU B 1 98 ? 8.969 21.609 19.391 1 90.81 98 LEU B CA 1
ATOM 2012 C C . LEU B 1 98 ? 8.18 20.422 18.859 1 90.81 98 LEU B C 1
ATOM 2014 O O . LEU B 1 98 ? 8.641 19.719 17.953 1 90.81 98 LEU B O 1
ATOM 2018 N N . ASP B 1 99 ? 6.984 20.188 19.422 1 90.88 99 ASP B N 1
ATOM 2019 C CA . ASP B 1 99 ? 6.164 19.047 19.016 1 90.88 99 ASP B CA 1
ATOM 2020 C C . ASP B 1 99 ? 5.758 19.172 17.547 1 90.88 99 ASP B C 1
ATOM 2022 O O . ASP B 1 99 ? 5.793 18.172 16.812 1 90.88 99 ASP B O 1
ATOM 2026 N N . ILE B 1 100 ? 5.43 20.328 17.141 1 93.56 100 ILE B N 1
ATOM 2027 C CA . ILE B 1 100 ? 5 20.562 15.758 1 93.56 100 ILE B CA 1
ATOM 2028 C C . ILE B 1 100 ? 6.176 20.359 14.812 1 93.56 100 ILE B C 1
ATOM 2030 O O . ILE B 1 100 ? 6.031 19.75 13.75 1 93.56 100 ILE B O 1
ATOM 2034 N N . THR B 1 101 ? 7.324 20.859 15.195 1 93.06 101 THR B N 1
ATOM 2035 C CA . THR B 1 101 ? 8.523 20.719 14.375 1 93.06 101 THR B CA 1
ATOM 2036 C C . THR B 1 101 ? 8.898 19.234 14.227 1 93.06 101 THR B C 1
ATOM 2038 O O . THR B 1 101 ? 9.172 18.766 13.125 1 93.06 101 THR B O 1
ATOM 2041 N N . ASP B 1 102 ? 8.883 18.531 15.289 1 93.06 102 ASP B N 1
ATOM 2042 C CA . ASP B 1 102 ? 9.195 17.109 15.266 1 93.06 102 ASP B CA 1
ATOM 2043 C C . ASP B 1 102 ? 8.203 16.344 14.383 1 93.06 102 ASP B C 1
ATOM 2045 O O . ASP B 1 102 ? 8.602 15.469 13.617 1 93.06 102 ASP B O 1
ATOM 2049 N N . PHE B 1 103 ? 6.957 16.688 14.555 1 94.62 103 PHE B N 1
ATOM 2050 C CA . PHE B 1 103 ? 5.926 16.016 13.773 1 94.62 103 PHE B CA 1
ATOM 2051 C C . PHE B 1 103 ? 6.098 16.297 12.281 1 94.62 103 PHE B C 1
ATOM 2053 O O . PHE B 1 103 ? 5.996 15.398 11.453 1 94.62 103 PHE B O 1
ATOM 2060 N N . ALA B 1 104 ? 6.441 17.484 11.914 1 92.75 104 ALA B N 1
ATOM 2061 C CA . ALA B 1 104 ? 6.68 17.859 10.523 1 92.75 104 ALA B CA 1
ATOM 2062 C C . ALA B 1 104 ? 7.852 17.062 9.938 1 92.75 104 ALA B C 1
ATOM 2064 O O . ALA B 1 104 ? 7.777 16.578 8.812 1 92.75 104 ALA B O 1
ATOM 2065 N N . ILE B 1 105 ? 8.891 16.891 10.703 1 91.69 105 ILE B N 1
ATOM 2066 C CA . ILE B 1 105 ? 10.062 16.125 10.266 1 91.69 105 ILE B CA 1
ATOM 2067 C C . ILE B 1 105 ? 9.672 14.672 10.039 1 91.69 105 ILE B C 1
ATOM 2069 O O . ILE B 1 105 ? 10.062 14.078 9.031 1 91.69 105 ILE B O 1
ATOM 2073 N N . ASN B 1 106 ? 8.914 14.148 10.977 1 91.44 106 ASN B N 1
ATOM 2074 C CA . ASN B 1 106 ? 8.461 12.773 10.867 1 91.44 106 ASN B CA 1
ATOM 2075 C C . ASN B 1 106 ? 7.625 12.555 9.602 1 91.44 106 ASN B C 1
ATOM 2077 O O . ASN B 1 106 ? 7.824 11.578 8.883 1 91.44 106 ASN B O 1
ATOM 2081 N N . ILE B 1 107 ? 6.719 13.477 9.312 1 92.56 107 ILE B N 1
ATOM 2082 C CA . ILE B 1 107 ? 5.863 13.367 8.133 1 92.56 107 ILE B CA 1
ATOM 2083 C C . ILE B 1 107 ? 6.715 13.438 6.871 1 92.56 107 ILE B C 1
ATOM 2085 O O . ILE B 1 107 ? 6.512 12.656 5.938 1 92.56 107 ILE B O 1
ATOM 2089 N N . TRP B 1 108 ? 7.715 14.328 6.867 1 90.81 108 TRP B N 1
ATOM 2090 C CA . TRP B 1 108 ? 8.602 14.469 5.719 1 90.81 108 TRP B CA 1
ATOM 2091 C C . TRP B 1 108 ? 9.367 13.18 5.461 1 90.81 108 TRP B C 1
ATOM 2093 O O . TRP B 1 108 ? 9.461 12.719 4.32 1 90.81 108 TRP B O 1
ATOM 2103 N N . GLN B 1 109 ? 9.859 12.602 6.496 1 88.88 109 GLN B N 1
ATOM 2104 C CA . GLN B 1 109 ? 10.602 11.359 6.391 1 88.88 109 GLN B CA 1
ATOM 2105 C C . GLN B 1 109 ? 9.727 10.234 5.848 1 88.88 109 GLN B C 1
ATOM 2107 O O . GLN B 1 109 ? 10.172 9.422 5.031 1 88.88 109 GLN B O 1
ATOM 2112 N N . GLN B 1 110 ? 8.469 10.234 6.293 1 86.5 110 GLN B N 1
ATOM 2113 C CA . GLN B 1 110 ? 7.535 9.227 5.801 1 86.5 110 GLN B CA 1
ATOM 2114 C C . GLN B 1 110 ? 7.289 9.383 4.305 1 86.5 110 GLN B C 1
ATOM 2116 O O . GLN B 1 110 ? 7.25 8.398 3.566 1 86.5 110 GLN B O 1
ATOM 2121 N N . MET B 1 111 ? 7.145 10.539 3.863 1 88.25 111 MET B N 1
ATOM 2122 C CA . MET B 1 111 ? 6.949 10.789 2.439 1 88.25 111 MET B CA 1
ATOM 2123 C C . MET B 1 111 ? 8.195 10.414 1.643 1 88.25 111 MET B C 1
ATOM 2125 O O . MET B 1 111 ? 8.086 9.891 0.53 1 88.25 111 MET B O 1
ATOM 2129 N N . GLU B 1 112 ? 9.352 10.609 2.213 1 87 112 GLU B N 1
ATOM 2130 C CA . GLU B 1 112 ? 10.594 10.242 1.549 1 87 112 GLU B CA 1
ATOM 2131 C C . GLU B 1 112 ? 10.727 8.727 1.429 1 87 112 GLU B C 1
ATOM 2133 O O . GLU B 1 112 ? 11.164 8.211 0.394 1 87 112 GLU B O 1
ATOM 2138 N N . ASP B 1 113 ? 10.336 8.023 2.488 1 80.56 113 ASP B N 1
ATOM 2139 C CA . ASP B 1 113 ? 10.461 6.57 2.529 1 80.56 113 ASP B CA 1
ATOM 2140 C C . AS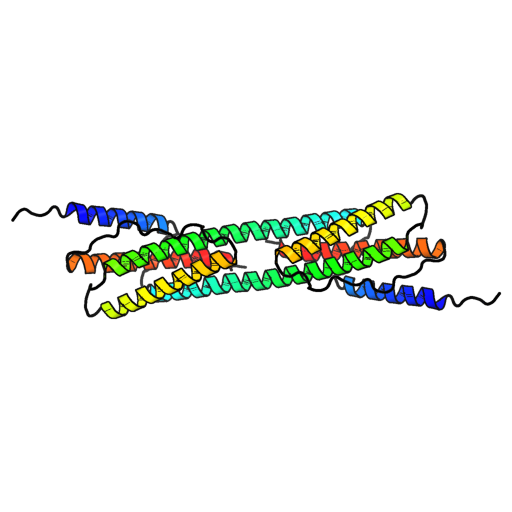P B 1 113 ? 9.625 5.918 1.425 1 80.56 113 ASP B C 1
ATOM 2142 O O . ASP B 1 113 ? 10.031 4.906 0.85 1 80.56 113 ASP B O 1
ATOM 2146 N N . VAL B 1 114 ? 8.461 6.555 1.13 1 78.62 114 VAL B N 1
ATOM 2147 C CA . VAL B 1 114 ? 7.602 5.965 0.112 1 78.62 114 VAL B CA 1
ATOM 2148 C C . VAL B 1 114 ? 7.906 6.582 -1.249 1 78.62 114 VAL B C 1
ATOM 2150 O O . VAL B 1 114 ? 7.258 6.258 -2.246 1 78.62 114 VAL B O 1
ATOM 2153 N N . GLY B 1 115 ? 8.945 7.418 -1.309 1 80.44 115 GLY B N 1
ATOM 2154 C CA . GLY B 1 115 ? 9.406 8 -2.561 1 80.44 115 GLY B CA 1
ATOM 2155 C C . GLY B 1 115 ? 8.469 9.055 -3.111 1 80.44 115 GLY B C 1
ATOM 2156 O O . GLY B 1 115 ? 8.398 9.266 -4.324 1 80.44 115 GLY B O 1
ATOM 2157 N N . MET B 1 116 ? 7.656 9.672 -2.211 1 78.31 116 MET B N 1
ATOM 2158 C CA . MET B 1 116 ? 6.648 10.609 -2.697 1 78.31 116 MET B CA 1
ATOM 2159 C C . MET B 1 116 ? 6.828 11.984 -2.061 1 78.31 116 MET B C 1
ATOM 2161 O O . MET B 1 116 ? 5.922 12.82 -2.109 1 78.31 116 MET B O 1
ATOM 2165 N N . ALA B 1 117 ? 7.953 12.117 -1.403 1 83.19 117 ALA B N 1
ATOM 2166 C CA . ALA B 1 117 ? 8.25 13.445 -0.861 1 83.19 117 ALA B CA 1
ATOM 2167 C C . ALA B 1 117 ? 8.43 14.469 -1.979 1 83.19 117 ALA B C 1
ATOM 2169 O O . ALA B 1 117 ? 9.023 14.172 -3.014 1 83.19 117 ALA B O 1
ATOM 2170 N N . PRO B 1 118 ? 7.738 15.57 -1.751 1 77.75 118 PRO B N 1
ATOM 2171 C CA . PRO B 1 118 ? 7.969 16.594 -2.771 1 77.75 118 PRO B CA 1
ATOM 2172 C C . PRO B 1 118 ? 9.445 16.953 -2.932 1 77.75 118 PRO B C 1
ATOM 2174 O O . PRO B 1 118 ? 10.219 16.828 -1.979 1 77.75 118 PRO B O 1
ATOM 2177 N N . ALA B 1 119 ? 9.828 17.25 -4.082 1 71.88 119 ALA B N 1
ATOM 2178 C CA . ALA B 1 119 ? 11.219 17.562 -4.418 1 71.88 119 ALA B CA 1
ATOM 2179 C C . ALA B 1 119 ? 11.688 18.812 -3.693 1 71.88 119 ALA B C 1
ATOM 2181 O O . ALA B 1 119 ? 12.859 18.922 -3.32 1 71.88 119 ALA B O 1
ATOM 2182 N N . VAL B 1 120 ? 10.773 19.703 -3.535 1 72.62 120 VAL B N 1
ATOM 2183 C CA . VAL B 1 120 ? 11.172 20.984 -2.951 1 72.62 120 VAL B CA 1
ATOM 2184 C C . VAL B 1 120 ? 10.492 21.172 -1.596 1 72.62 120 VAL B C 1
ATOM 2186 O O . VAL B 1 120 ? 9.273 21.031 -1.482 1 72.62 120 VAL B O 1
ATOM 2189 N N . PRO B 1 121 ? 11.422 21.328 -0.559 1 70.94 121 PRO B N 1
ATOM 2190 C CA . PRO B 1 121 ? 10.836 21.641 0.748 1 70.94 121 PRO B CA 1
ATOM 2191 C C . PRO B 1 121 ? 9.984 22.906 0.732 1 70.94 121 PRO B C 1
ATOM 2193 O O . PRO B 1 121 ? 10.219 23.797 -0.086 1 70.94 121 PRO B O 1
ATOM 2196 N N . PRO B 1 122 ? 8.938 22.906 1.577 1 74.44 122 PRO B N 1
ATOM 2197 C CA . PRO B 1 122 ? 8.086 24.094 1.614 1 74.44 122 PRO B CA 1
ATOM 2198 C C . PRO B 1 122 ? 8.844 25.344 2.055 1 74.44 122 PRO B C 1
ATOM 2200 O O . PRO B 1 122 ? 9.781 25.266 2.85 1 74.44 122 PRO B O 1
ATOM 2203 N N . THR B 1 123 ? 8.586 26.484 1.33 1 76.62 123 THR B N 1
ATOM 2204 C CA . THR B 1 123 ? 9.125 27.781 1.736 1 76.62 123 THR B CA 1
ATOM 2205 C C . THR B 1 123 ? 8.117 28.547 2.592 1 76.62 123 THR B C 1
ATOM 2207 O O . THR B 1 123 ? 6.91 28.453 2.361 1 76.62 123 THR B O 1
ATOM 2210 N N . GLN B 1 124 ? 8.797 29.047 3.592 1 76.31 124 GLN B N 1
ATOM 2211 C CA . GLN B 1 124 ? 7.922 29.797 4.496 1 76.31 124 GLN B CA 1
ATOM 2212 C C . GLN B 1 124 ? 7.441 31.094 3.857 1 76.31 124 GLN B C 1
ATOM 2214 O O . GLN B 1 124 ? 8.242 31.844 3.301 1 76.31 124 GLN B O 1
ATOM 2219 N N . GLY B 1 125 ? 6.062 31.219 3.768 1 69.5 125 GLY B N 1
ATOM 2220 C CA . GLY B 1 125 ? 5.535 32.469 3.283 1 69.5 125 GLY B CA 1
ATOM 2221 C C . GLY B 1 125 ? 5.668 33.594 4.289 1 69.5 125 GLY B C 1
ATOM 2222 O O . GLY B 1 125 ? 6.375 33.469 5.289 1 69.5 125 GLY B O 1
ATOM 2223 N N . THR B 1 126 ? 5.203 34.812 4.008 1 73.12 126 THR B N 1
ATOM 2224 C CA . THR B 1 126 ? 5.25 35.969 4.891 1 73.12 126 THR B CA 1
ATOM 2225 C C . THR B 1 126 ? 4.461 35.719 6.172 1 73.12 126 THR B C 1
ATOM 2227 O O . THR B 1 126 ? 3.352 35.188 6.125 1 73.12 126 THR B O 1
ATOM 2230 N N . MET B 1 127 ? 5.121 35.969 7.293 1 77.69 127 MET B N 1
ATOM 2231 C CA . MET B 1 127 ? 4.508 35.75 8.594 1 77.69 127 MET B CA 1
ATOM 2232 C C . MET B 1 127 ? 4.031 37.062 9.203 1 77.69 127 MET B C 1
ATOM 2234 O O . MET B 1 127 ? 4.633 38.094 8.977 1 77.69 127 MET B O 1
ATOM 2238 N N . PRO B 1 128 ? 2.846 36.969 9.859 1 76.88 128 PRO B N 1
ATOM 2239 C CA . PRO B 1 128 ? 2.4 38.188 10.547 1 76.88 128 PRO B CA 1
ATOM 2240 C C . PRO B 1 128 ? 3.381 38.656 11.617 1 76.88 128 PRO B C 1
ATOM 2242 O O . PRO B 1 128 ? 4.113 37.844 12.188 1 76.88 128 PRO B O 1
ATOM 2245 N N . THR B 1 129 ? 3.518 39.938 11.734 1 79.44 129 THR B N 1
ATOM 2246 C CA . THR B 1 129 ? 4.305 40.531 12.812 1 79.44 129 THR B CA 1
ATOM 2247 C C . THR B 1 129 ? 3.4 41 13.945 1 79.44 129 THR B C 1
ATOM 2249 O O . THR B 1 129 ? 2.457 41.781 13.711 1 79.44 129 THR B O 1
ATOM 2252 N N . PHE B 1 130 ? 3.631 40.375 15.031 1 79.31 130 PHE B N 1
ATOM 2253 C CA . PHE B 1 130 ? 2.9 40.812 16.219 1 79.31 130 PHE B CA 1
ATOM 2254 C C . PHE B 1 130 ? 3.705 41.812 17.016 1 79.31 130 PHE B C 1
ATOM 2256 O O . PHE B 1 130 ? 4.691 41.469 17.672 1 79.31 130 PHE B O 1
ATOM 2263 N N . THR B 1 131 ? 3.369 43.125 16.844 1 77.19 131 THR B N 1
ATOM 2264 C CA . THR B 1 131 ? 4.207 44.188 17.391 1 77.19 131 THR B CA 1
ATOM 2265 C C . THR B 1 131 ? 3.785 44.531 18.812 1 77.19 131 THR B C 1
ATOM 2267 O O . THR B 1 131 ? 4.617 44.906 19.625 1 77.19 131 THR B O 1
ATOM 2270 N N . SER B 1 132 ? 2.48 44.469 19.109 1 77.5 132 SER B N 1
ATOM 2271 C CA . SER B 1 132 ? 1.999 44.812 20.438 1 77.5 132 SER B CA 1
ATOM 2272 C C . SER B 1 132 ? 1.649 43.562 21.25 1 77.5 132 SER B C 1
ATOM 2274 O O . SER B 1 132 ? 1.467 42.5 20.688 1 77.5 132 SER B O 1
ATOM 2276 N N . ALA B 1 133 ? 1.647 43.719 22.594 1 74.19 133 ALA B N 1
ATOM 2277 C CA . ALA B 1 133 ? 1.259 42.625 23.484 1 74.19 133 ALA B CA 1
ATOM 2278 C C . ALA B 1 133 ? -0.17 42.188 23.203 1 74.19 133 ALA B C 1
ATOM 2280 O O . ALA B 1 133 ? -0.473 41 23.266 1 74.19 133 ALA B O 1
ATOM 2281 N N . PHE B 1 134 ? -1.006 43.25 22.938 1 75.5 134 PHE B N 1
ATOM 2282 C CA . PHE B 1 134 ? -2.391 42.938 22.625 1 75.5 134 PHE B CA 1
ATOM 2283 C C . PHE B 1 134 ? -2.465 42.062 21.359 1 75.5 134 PHE B C 1
ATOM 2285 O O . PHE B 1 134 ? -3.176 41.062 21.328 1 75.5 134 PHE B O 1
ATOM 2292 N N . GLN B 1 135 ? -1.666 42.438 20.297 1 78.75 135 GLN B N 1
ATOM 2293 C CA . GLN B 1 135 ? -1.648 41.688 19.047 1 78.75 135 GLN B CA 1
ATOM 2294 C C . GLN B 1 135 ? -1.132 40.25 19.281 1 78.75 135 GLN B C 1
ATOM 2296 O O . GLN B 1 135 ? -1.663 39.312 18.703 1 78.75 135 GLN B O 1
ATOM 2301 N N . ARG B 1 136 ? -0.172 40.062 20.094 1 78.94 136 ARG B N 1
ATOM 2302 C CA . ARG B 1 136 ? 0.414 38.75 20.375 1 78.94 136 ARG B CA 1
ATOM 2303 C C . ARG B 1 136 ? -0.581 37.844 21.094 1 78.94 136 ARG B C 1
ATOM 2305 O O . ARG B 1 136 ? -0.704 36.656 20.75 1 78.94 136 ARG B O 1
ATOM 2312 N N . ARG B 1 137 ? -1.316 38.438 22.016 1 79.12 137 ARG B N 1
ATOM 2313 C CA . ARG B 1 137 ? -2.301 37.656 22.75 1 79.12 137 ARG B CA 1
ATOM 2314 C C . ARG B 1 137 ? -3.471 37.25 21.859 1 79.12 137 ARG B C 1
ATOM 2316 O O . ARG B 1 137 ? -3.898 36.094 21.859 1 79.12 137 ARG B O 1
ATOM 2323 N N . ALA B 1 138 ? -3.938 38.25 21.109 1 78.31 138 ALA B N 1
ATOM 2324 C CA . ALA B 1 138 ? -5.039 38 20.188 1 78.31 138 ALA B CA 1
ATOM 2325 C C . ALA B 1 138 ? -4.617 37 19.109 1 78.31 138 ALA B C 1
ATOM 2327 O O . ALA B 1 138 ? -5.355 36.062 18.797 1 78.31 138 ALA B O 1
ATOM 2328 N N . GLY B 1 139 ? -3.412 37.25 18.531 1 79.25 139 GLY B N 1
ATOM 2329 C CA . GLY B 1 139 ? -2.859 36.344 17.531 1 79.25 139 GLY B CA 1
ATOM 2330 C C . GLY B 1 139 ? -2.645 34.938 18.047 1 79.25 139 GLY B C 1
ATOM 2331 O O . GLY B 1 139 ? -2.896 33.938 17.344 1 79.25 139 GLY B O 1
ATOM 2332 N N . GLY B 1 140 ? -2.193 34.812 19.234 1 81.62 140 GLY B N 1
ATOM 2333 C CA . GLY B 1 140 ? -1.988 33.531 19.859 1 81.62 140 GLY B CA 1
ATOM 2334 C C . GLY B 1 140 ? -3.262 32.688 19.969 1 81.62 140 GLY B C 1
ATOM 2335 O O . GLY B 1 140 ? -3.264 31.5 19.656 1 81.62 140 GLY B O 1
ATOM 2336 N N . THR B 1 141 ? -4.359 33.375 20.484 1 81.06 141 THR B N 1
ATOM 2337 C CA . THR B 1 141 ? -5.648 32.688 20.609 1 81.06 141 THR B CA 1
ATOM 2338 C C . THR B 1 141 ? -6.145 32.219 19.234 1 81.06 141 THR B C 1
ATOM 2340 O O . THR B 1 141 ? -6.629 31.094 19.109 1 81.06 141 THR B O 1
ATOM 2343 N N . LEU B 1 142 ? -5.965 33.062 18.234 1 82.62 142 LEU B N 1
ATOM 2344 C CA . LEU B 1 142 ? -6.418 32.719 16.891 1 82.62 142 LEU B CA 1
ATOM 2345 C C . LEU B 1 142 ? -5.598 31.578 16.312 1 82.62 142 LEU B C 1
ATOM 2347 O O . LEU B 1 142 ? -6.156 30.641 15.727 1 82.62 142 LEU B O 1
ATOM 2351 N N . VAL B 1 143 ? -4.281 31.656 16.453 1 84.69 143 VAL B N 1
ATOM 2352 C CA . VAL B 1 143 ? -3.385 30.625 15.93 1 84.69 143 VAL B CA 1
ATOM 2353 C C . VAL B 1 143 ? -3.686 29.297 16.594 1 84.69 143 VAL B C 1
ATOM 2355 O O . VAL B 1 143 ? -3.746 28.25 15.93 1 84.69 143 VAL B O 1
ATOM 2358 N N . ALA B 1 144 ? -3.877 29.281 17.891 1 84 144 ALA B N 1
ATOM 2359 C CA . ALA B 1 144 ? -4.148 28.047 18.625 1 84 144 ALA B CA 1
ATOM 2360 C C . ALA B 1 144 ? -5.461 27.422 18.188 1 84 144 ALA B C 1
ATOM 2362 O O . ALA B 1 144 ? -5.535 26.203 17.984 1 84 144 ALA B O 1
ATOM 2363 N N . SER B 1 145 ? -6.477 28.25 18.109 1 85.19 145 SER B N 1
ATOM 2364 C CA . SER B 1 145 ? -7.781 27.75 17.688 1 85.19 145 SER B CA 1
ATOM 2365 C C . SER B 1 145 ? -7.727 27.172 16.281 1 85.19 145 SER B C 1
ATOM 2367 O O . SER B 1 145 ? -8.289 26.109 16.016 1 85.19 145 SER B O 1
ATOM 2369 N N . ASN B 1 146 ? -7.062 27.859 15.328 1 86.81 146 ASN B N 1
ATOM 2370 C CA . ASN B 1 146 ? -6.953 27.391 13.953 1 86.81 146 ASN B CA 1
ATOM 2371 C C . ASN B 1 146 ? -6.09 26.125 13.859 1 86.81 146 ASN B C 1
ATOM 2373 O O . ASN B 1 146 ? -6.375 25.234 13.07 1 86.81 146 ASN B O 1
ATOM 2377 N N . LEU B 1 147 ? -5.008 26.141 14.609 1 90.25 147 LEU B N 1
ATOM 2378 C CA . LEU B 1 147 ? -4.176 24.953 14.664 1 90.25 147 LEU B CA 1
ATOM 2379 C C . LEU B 1 147 ? -4.98 23.75 15.141 1 90.25 147 LEU B C 1
ATOM 2381 O O . LEU B 1 147 ? -4.879 22.656 14.57 1 90.25 147 LEU B O 1
ATOM 2385 N N . GLN B 1 148 ? -5.746 23.938 16.203 1 87.94 148 GLN B N 1
ATOM 2386 C CA . GLN B 1 148 ? -6.59 22.859 16.703 1 87.94 148 GLN B CA 1
ATOM 2387 C C . GLN B 1 148 ? -7.539 22.359 15.625 1 87.94 148 GLN B C 1
ATOM 2389 O O . GLN B 1 148 ? -7.68 21.141 15.43 1 87.94 148 GLN B O 1
ATOM 2394 N N . SER B 1 149 ? -8.242 23.219 14.961 1 87.81 149 SER B N 1
ATOM 2395 C CA . SER B 1 149 ? -9.156 22.844 13.883 1 87.81 149 SER B CA 1
ATOM 2396 C C . SER B 1 149 ? -8.43 22.094 12.773 1 87.81 149 SER B C 1
ATOM 2398 O O . SER B 1 149 ? -8.93 21.078 12.273 1 87.81 149 SER B O 1
ATOM 2400 N N . PHE B 1 150 ? -7.297 22.625 12.344 1 90.31 150 PHE B N 1
ATOM 2401 C CA . PHE B 1 150 ? -6.477 21.984 11.328 1 90.31 150 PHE B CA 1
ATOM 2402 C C . PHE B 1 150 ? -6.148 20.547 11.711 1 90.31 150 PHE B C 1
ATOM 2404 O O . PHE B 1 150 ? -6.297 19.625 10.898 1 90.31 150 PHE B O 1
ATOM 2411 N N . LEU B 1 151 ? -5.691 20.328 13 1 92.19 151 LEU B N 1
ATOM 2412 C CA . LEU B 1 151 ? -5.293 19 13.461 1 92.19 151 LEU B CA 1
ATOM 2413 C C . LEU B 1 151 ? -6.5 18.062 13.547 1 92.19 151 LEU B C 1
ATOM 2415 O O . LEU B 1 151 ? -6.379 16.875 13.289 1 92.19 151 LEU B O 1
ATOM 2419 N N . GLU B 1 152 ? -7.617 18.578 13.938 1 89.19 152 GLU B N 1
ATOM 2420 C CA . GLU B 1 152 ? -8.836 17.781 13.977 1 89.19 152 GLU B CA 1
ATOM 2421 C C . GLU B 1 152 ? -9.211 17.266 12.594 1 89.19 152 GLU B C 1
ATOM 2423 O O . GLU B 1 152 ? -9.547 16.094 12.43 1 89.19 152 GLU B O 1
ATOM 2428 N N . VAL B 1 153 ? -9.18 18.078 11.594 1 88.88 153 VAL B N 1
ATOM 2429 C CA . VAL B 1 153 ? -9.484 17.703 10.219 1 88.88 153 VAL B CA 1
ATOM 2430 C C . VAL B 1 153 ? -8.461 16.672 9.734 1 88.88 153 VAL B C 1
ATOM 2432 O O . VAL B 1 153 ? -8.828 15.68 9.102 1 88.88 153 VAL B O 1
ATOM 2435 N N . ALA B 1 154 ? -7.199 17.016 10.047 1 91.81 154 ALA B N 1
ATOM 2436 C CA . ALA B 1 154 ? -6.152 16.062 9.672 1 91.81 154 ALA B CA 1
ATOM 2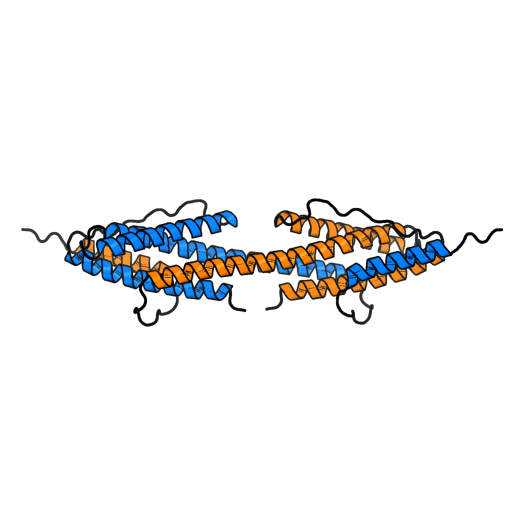437 C C . ALA B 1 154 ? -6.41 14.688 10.281 1 91.81 154 ALA B C 1
ATOM 2439 O O . ALA B 1 154 ? -6.289 13.664 9.602 1 91.81 154 ALA B O 1
ATOM 2440 N N . TYR B 1 155 ? -6.781 14.695 11.547 1 91.62 155 TYR B N 1
ATOM 2441 C CA . TYR B 1 155 ? -7.059 13.453 12.25 1 91.62 155 TYR B CA 1
ATOM 2442 C C . TYR B 1 155 ? -8.195 12.688 11.578 1 91.62 155 TYR B C 1
ATOM 2444 O O . TYR B 1 155 ? -8.086 11.484 11.344 1 91.62 155 TYR B O 1
ATOM 2452 N N . ARG B 1 156 ? -9.266 13.328 11.219 1 90.88 156 ARG B N 1
ATOM 2453 C CA . ARG B 1 156 ? -10.414 12.703 10.578 1 90.88 156 ARG B CA 1
ATOM 2454 C C . ARG B 1 156 ? -10.031 12.133 9.219 1 90.88 156 ARG B C 1
ATOM 2456 O O . ARG B 1 156 ? -10.453 11.023 8.859 1 90.88 156 ARG B O 1
ATOM 2463 N N . ALA B 1 157 ? -9.25 12.906 8.484 1 90.44 157 ALA B N 1
ATOM 2464 C CA . ALA B 1 157 ? -8.805 12.445 7.176 1 90.44 157 ALA B CA 1
ATOM 2465 C C . ALA B 1 157 ? -7.949 11.18 7.301 1 90.44 157 ALA B C 1
ATOM 2467 O O . ALA B 1 157 ? -8.133 10.227 6.543 1 90.44 157 ALA B O 1
ATOM 2468 N N . LEU B 1 158 ? -7.043 11.172 8.305 1 91.75 158 LEU B N 1
ATOM 2469 C CA . LEU B 1 158 ? -6.148 10.039 8.508 1 91.75 158 LEU B CA 1
ATOM 2470 C C . LEU B 1 158 ? -6.926 8.805 8.945 1 91.75 158 LEU B C 1
ATOM 2472 O O . LEU B 1 158 ? -6.574 7.676 8.578 1 91.75 158 LEU B O 1
ATOM 2476 N N . ARG B 1 159 ? -8.008 9.047 9.695 1 91.81 159 ARG B N 1
ATOM 2477 C CA . ARG B 1 159 ? -8.812 7.938 10.195 1 91.81 159 ARG B CA 1
ATOM 2478 C C . ARG B 1 159 ? -9.508 7.207 9.055 1 91.81 159 ARG B C 1
ATOM 2480 O O . ARG B 1 159 ? -9.797 6.012 9.156 1 91.81 159 ARG B O 1
ATOM 2487 N N . HIS B 1 160 ? -9.727 7.867 7.926 1 89.81 160 HIS B N 1
ATOM 2488 C CA . HIS B 1 160 ? -10.398 7.266 6.781 1 89.81 160 HIS B CA 1
ATOM 2489 C C . HIS B 1 160 ? -9.523 6.199 6.125 1 89.81 160 HIS B C 1
ATOM 2491 O O . HIS B 1 160 ? -10.031 5.301 5.453 1 89.81 160 HIS B O 1
ATOM 2497 N N . PHE B 1 161 ? -8.195 6.293 6.359 1 90.31 161 PHE B N 1
ATOM 2498 C CA . PHE B 1 161 ? -7.277 5.348 5.73 1 90.31 161 PHE B CA 1
ATOM 2499 C C . PHE B 1 161 ? -7.199 4.055 6.535 1 90.31 161 PHE B C 1
ATOM 2501 O O . PHE B 1 161 ? -6.664 3.051 6.059 1 90.31 161 PHE B O 1
ATOM 2508 N N . TH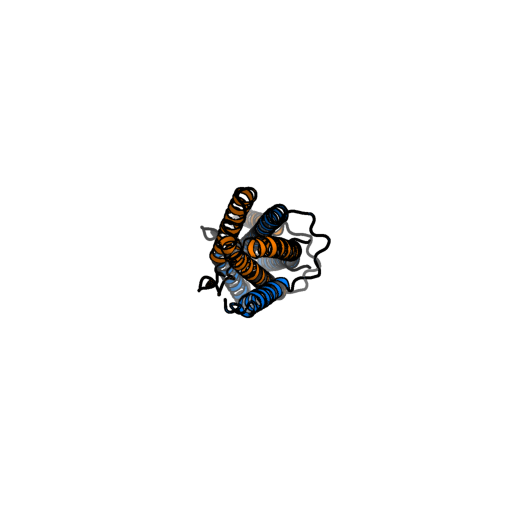R B 1 162 ? -7.621 4.109 7.77 1 86.94 162 THR B N 1
ATOM 2509 C CA . THR B 1 162 ? -7.539 2.93 8.617 1 86.94 162 THR B CA 1
ATOM 2510 C C . THR B 1 162 ? -8.906 2.281 8.781 1 86.94 162 THR B C 1
ATOM 2512 O O . THR B 1 162 ? -9.039 1.243 9.43 1 86.94 162 THR B O 1
ATOM 2515 N N . LYS B 1 163 ? -10 2.965 8.531 1 68.88 163 LYS B N 1
ATOM 2516 C CA . LYS B 1 163 ? -11.32 2.381 8.727 1 68.88 163 LYS B CA 1
ATOM 2517 C C . LYS B 1 163 ? -11.492 1.117 7.887 1 68.88 163 LYS B C 1
ATOM 2519 O O . LYS B 1 163 ? -11.172 1.105 6.695 1 68.88 163 LYS B O 1
ATOM 2524 N N . PRO B 1 164 ? -11.906 -0.056 8.711 1 58.47 164 PRO B N 1
ATOM 2525 C CA . PRO B 1 164 ? -12.273 -1.293 8.023 1 58.47 164 PRO B CA 1
ATOM 2526 C C . PRO B 1 164 ? -13.398 -1.089 7.012 1 58.47 164 PRO B C 1
ATOM 2528 O O . PRO B 1 164 ? -14.172 -0.132 7.125 1 58.47 164 PRO B O 1
#

Organism: Panthera tigris altaica (NCBI:txid74533)